Protein AF-A0A9P1DKJ6-F1 (afdb_monomer)

Structure (mmCIF, N/CA/C/O backbone):
data_AF-A0A9P1DKJ6-F1
#
_entry.id   AF-A0A9P1DKJ6-F1
#
loop_
_atom_site.group_PDB
_atom_site.id
_atom_site.type_symbol
_atom_site.label_atom_id
_atom_site.label_alt_id
_atom_site.label_comp_id
_atom_site.label_asym_id
_atom_site.label_entity_id
_atom_site.label_seq_id
_atom_site.pdbx_PDB_ins_code
_atom_site.Cartn_x
_atom_site.Cartn_y
_atom_site.Cartn_z
_atom_site.occupancy
_atom_site.B_iso_or_equiv
_atom_site.auth_seq_id
_atom_site.auth_comp_id
_atom_site.auth_asym_id
_atom_site.auth_atom_id
_atom_site.pdbx_PDB_model_num
ATOM 1 N N . MET A 1 1 ? -10.833 7.347 2.430 1.00 37.25 1 MET A N 1
ATOM 2 C CA . MET A 1 1 ? -10.787 7.162 3.895 1.00 37.25 1 MET A CA 1
ATOM 3 C C . MET A 1 1 ? -9.347 6.732 4.129 1.00 37.25 1 MET A C 1
ATOM 5 O O . MET A 1 1 ? -8.972 5.732 3.555 1.00 37.25 1 MET A O 1
ATOM 9 N N . HIS A 1 2 ? -8.428 7.520 4.670 1.00 43.38 2 HIS A N 1
ATOM 10 C CA . HIS A 1 2 ? -8.460 8.118 5.994 1.00 43.38 2 HIS A CA 1
ATOM 11 C C . HIS A 1 2 ? -7.251 9.055 6.137 1.00 43.38 2 HIS A C 1
ATOM 13 O O . HIS A 1 2 ? -6.123 8.623 5.934 1.00 43.38 2 HIS A O 1
ATOM 19 N N . ALA A 1 3 ? -7.479 10.294 6.564 1.00 41.72 3 ALA A N 1
ATOM 20 C CA . ALA A 1 3 ? -6.606 10.847 7.592 1.00 41.72 3 ALA A CA 1
ATOM 21 C C . ALA A 1 3 ? -7.082 10.251 8.934 1.00 41.72 3 ALA A C 1
ATOM 23 O O . ALA A 1 3 ? -8.275 9.926 9.038 1.00 41.72 3 ALA A O 1
ATOM 24 N N . PRO A 1 4 ? -6.211 10.067 9.942 1.00 49.38 4 PRO A N 1
ATOM 25 C CA . PRO A 1 4 ? -6.673 9.767 11.294 1.00 49.38 4 PRO A CA 1
ATOM 26 C C . PRO A 1 4 ? -7.761 10.769 11.702 1.00 49.38 4 PRO A C 1
ATOM 28 O O . PRO A 1 4 ? -7.753 11.929 11.286 1.00 49.38 4 PRO A O 1
ATOM 31 N N . TYR A 1 5 ? -8.747 10.314 12.475 1.00 55.06 5 TYR A N 1
ATOM 32 C CA . TYR A 1 5 ? -9.772 11.213 12.990 1.00 55.06 5 TYR A CA 1
ATOM 33 C C . TYR A 1 5 ? -9.118 12.199 13.968 1.00 55.06 5 TYR A C 1
ATOM 35 O O . TYR A 1 5 ? -8.930 11.890 15.141 1.00 55.06 5 TYR A O 1
ATOM 43 N N . ASP A 1 6 ? -8.799 13.403 13.495 1.00 58.75 6 ASP A N 1
ATOM 44 C CA . ASP A 1 6 ? -8.260 14.483 14.336 1.00 58.75 6 ASP A CA 1
ATOM 45 C C . ASP A 1 6 ? -9.332 15.115 15.238 1.00 58.75 6 ASP A C 1
ATOM 47 O O . ASP A 1 6 ? -9.050 16.002 16.047 1.00 58.75 6 ASP A O 1
ATOM 51 N N . ARG A 1 7 ? -10.596 14.717 15.055 1.00 68.38 7 ARG A N 1
ATOM 52 C CA . ARG A 1 7 ? -11.766 15.327 15.685 1.00 68.38 7 ARG A CA 1
ATOM 53 C C . ARG A 1 7 ? -12.793 14.272 16.050 1.00 68.38 7 ARG A C 1
ATOM 55 O O . ARG A 1 7 ? -12.939 13.259 15.367 1.00 68.38 7 ARG A O 1
ATOM 62 N N . PHE A 1 8 ? -13.550 14.546 17.103 1.00 74.19 8 PHE A N 1
ATOM 63 C CA . PHE A 1 8 ? -14.668 13.700 17.488 1.00 74.19 8 PHE A CA 1
ATOM 64 C C . PHE A 1 8 ? -15.810 13.843 16.486 1.00 74.19 8 PHE A C 1
ATOM 66 O O . PHE A 1 8 ? -16.164 14.953 16.091 1.00 74.19 8 PHE A O 1
ATOM 73 N N . THR A 1 9 ? -16.402 12.720 16.095 1.00 77.56 9 THR A N 1
ATOM 74 C CA . THR A 1 9 ? -17.593 12.685 15.245 1.00 77.56 9 THR A CA 1
ATOM 75 C C . THR A 1 9 ? -18.703 11.919 15.951 1.00 77.56 9 THR A C 1
ATOM 77 O O . THR A 1 9 ? -18.460 10.956 16.680 1.00 77.56 9 THR A O 1
ATOM 80 N N . GLY A 1 10 ? -19.935 12.390 15.791 1.00 75.50 10 GLY A N 1
ATOM 81 C CA . GLY A 1 10 ? -21.126 11.672 16.221 1.00 75.50 10 GLY A CA 1
ATOM 82 C C . GLY A 1 10 ? -21.557 10.728 15.112 1.00 75.50 10 GLY A C 1
ATOM 83 O O . GLY A 1 10 ? -21.312 11.012 13.948 1.00 75.50 10 GLY A O 1
ATOM 84 N N . VAL A 1 11 ? -22.219 9.625 15.447 1.00 79.19 11 VAL A N 1
ATOM 85 C CA . VAL A 1 11 ? -22.842 8.760 14.439 1.00 79.19 11 VAL A CA 1
ATOM 86 C C . VAL A 1 11 ? -24.329 9.071 14.403 1.00 79.19 11 VAL A C 1
ATOM 88 O O . VAL A 1 11 ? -25.023 8.914 15.408 1.00 79.19 11 VAL A O 1
ATOM 91 N N . GLN A 1 12 ? -24.819 9.516 13.251 1.00 81.88 12 GLN A N 1
ATOM 92 C CA . GLN A 1 12 ? -26.236 9.756 13.001 1.00 81.88 12 GLN A CA 1
ATOM 93 C C . GLN A 1 12 ? -26.694 8.938 11.797 1.00 81.88 12 GLN A C 1
ATOM 95 O O . GLN A 1 12 ? -25.896 8.590 10.930 1.00 81.88 12 GLN A O 1
ATOM 100 N N . VAL A 1 13 ? -27.982 8.599 11.759 1.00 84.38 13 VAL A N 1
ATOM 101 C CA . VAL A 1 13 ? -28.601 7.967 10.593 1.00 84.38 13 VAL A CA 1
ATOM 102 C C . VAL A 1 13 ? -29.595 8.958 10.009 1.00 84.38 13 VAL A C 1
ATOM 104 O O . VAL A 1 13 ? -30.619 9.236 10.629 1.00 84.38 13 VAL A O 1
ATOM 107 N N . GLU A 1 14 ? -29.291 9.477 8.825 1.00 87.38 14 GLU A N 1
ATOM 108 C CA . GLU A 1 14 ? -30.159 10.374 8.059 1.00 87.38 14 GLU A CA 1
ATOM 109 C C . GLU A 1 14 ? -30.523 9.681 6.746 1.00 87.38 14 GLU A C 1
ATOM 111 O O . GLU A 1 14 ? -29.643 9.216 6.029 1.00 87.38 14 GLU A O 1
ATOM 116 N N . ASP A 1 15 ? -31.816 9.551 6.440 1.00 83.56 15 ASP A N 1
ATOM 117 C CA . ASP A 1 15 ? -32.309 8.982 5.175 1.00 83.56 15 ASP A CA 1
ATOM 118 C C . ASP A 1 15 ? -31.665 7.640 4.759 1.00 83.56 15 ASP A C 1
ATOM 120 O O . ASP A 1 15 ? -31.413 7.378 3.586 1.00 83.56 15 ASP A O 1
ATOM 124 N N . SER A 1 16 ? -31.445 6.735 5.721 1.00 85.06 16 SER A N 1
ATOM 125 C CA . SER A 1 16 ? -30.764 5.431 5.535 1.00 85.06 16 SER A CA 1
ATOM 126 C C . SER A 1 16 ? -29.258 5.506 5.248 1.00 85.06 16 SER A C 1
ATOM 128 O O . SER A 1 16 ? -28.643 4.492 4.915 1.00 85.06 16 SER A O 1
ATOM 130 N N . HIS A 1 17 ? -28.648 6.672 5.425 1.00 69.00 17 HIS A N 1
ATOM 131 C CA . HIS A 1 17 ? -27.209 6.876 5.362 1.00 69.00 17 HIS A CA 1
ATOM 132 C C . HIS A 1 17 ? -26.643 7.132 6.755 1.00 69.00 17 HIS A C 1
ATOM 134 O O . HIS A 1 17 ? -27.255 7.806 7.581 1.00 69.00 17 HIS A O 1
ATOM 140 N N . ILE A 1 18 ? -25.455 6.588 7.015 1.00 81.69 18 ILE A N 1
ATOM 141 C CA . ILE A 1 18 ? -24.683 6.948 8.203 1.00 81.69 18 ILE A CA 1
ATOM 142 C C . ILE A 1 18 ? -23.992 8.278 7.910 1.00 81.69 18 ILE A C 1
ATOM 144 O O . ILE A 1 18 ? -23.223 8.382 6.955 1.00 81.69 18 ILE A O 1
ATOM 148 N N . VAL A 1 19 ? -24.264 9.276 8.741 1.00 83.56 19 VAL A N 1
ATOM 149 C CA . VAL A 1 19 ? -23.640 10.597 8.694 1.00 83.56 19 VAL A CA 1
ATOM 150 C C . VAL A 1 19 ? -22.764 10.754 9.929 1.00 83.56 19 VAL A C 1
ATOM 152 O O . VAL A 1 19 ? -23.142 10.337 11.027 1.00 83.56 19 VAL A O 1
ATOM 155 N N . LEU A 1 20 ? -21.579 11.335 9.738 1.00 82.12 20 LEU A N 1
ATOM 156 C CA . LEU A 1 20 ? -20.570 11.517 10.780 1.00 82.12 20 LEU A CA 1
ATOM 157 C C . LEU A 1 20 ? -20.317 13.012 11.050 1.00 82.12 20 LEU A C 1
ATOM 159 O O . LEU A 1 20 ? -19.262 13.523 10.667 1.00 82.12 20 LEU A O 1
ATOM 163 N N . PRO A 1 21 ? -21.275 13.759 11.635 1.00 82.94 21 PRO A N 1
ATOM 164 C CA . PRO A 1 21 ? -21.062 15.168 11.951 1.00 82.94 21 PRO A CA 1
ATOM 165 C C . PRO A 1 21 ? -19.955 15.354 12.994 1.00 82.94 21 PRO A C 1
ATOM 167 O O . PRO A 1 21 ? -19.850 14.590 13.954 1.00 82.94 21 PRO A O 1
ATOM 170 N N . GLU A 1 22 ? -19.157 16.409 12.832 1.00 83.12 22 GLU A N 1
ATOM 171 C CA . GLU A 1 22 ? -18.159 16.824 13.822 1.00 83.12 22 GLU A CA 1
ATOM 172 C C . GLU A 1 22 ? -18.839 17.246 15.135 1.00 83.12 22 GLU A C 1
ATOM 174 O O . GLU A 1 22 ? -19.793 18.028 15.143 1.00 83.12 22 GLU A O 1
ATOM 179 N N . LEU A 1 23 ? -18.330 16.741 16.259 1.00 76.50 23 LEU A N 1
ATOM 180 C CA . LEU A 1 23 ? -18.764 17.117 17.600 1.00 76.50 23 LEU A CA 1
ATOM 181 C C . LEU A 1 23 ? -17.861 18.226 18.135 1.00 76.50 23 LEU A C 1
ATOM 183 O O . LEU A 1 23 ? -16.684 18.012 18.415 1.00 76.50 23 LEU A O 1
ATOM 187 N N . THR A 1 24 ? -18.435 19.412 18.331 1.00 75.88 24 THR A N 1
ATOM 188 C CA . THR A 1 24 ? -17.745 20.549 18.963 1.00 75.88 24 THR A CA 1
ATOM 189 C C . THR A 1 24 ? -17.695 20.439 20.486 1.00 75.88 24 THR A C 1
ATOM 191 O O . THR A 1 24 ? -16.831 21.038 21.123 1.00 75.88 24 THR A O 1
ATOM 194 N N . VAL A 1 25 ? -18.611 19.666 21.075 1.00 72.12 25 VAL A N 1
ATOM 195 C CA . VAL A 1 25 ? -18.666 19.352 22.505 1.00 72.12 25 VAL A CA 1
ATOM 196 C C . VAL A 1 25 ? -18.954 17.864 22.644 1.00 72.12 25 VAL A C 1
ATOM 198 O O . VAL A 1 25 ? -19.865 17.346 21.996 1.00 72.12 25 VAL A O 1
ATOM 201 N N . MET A 1 26 ? -18.183 17.179 23.487 1.00 72.25 26 MET A N 1
ATOM 202 C CA . MET A 1 26 ? -18.429 15.770 23.781 1.00 72.25 26 MET A CA 1
ATOM 203 C C . MET A 1 26 ? -19.682 15.629 24.649 1.00 72.25 26 MET A C 1
ATOM 205 O O . MET A 1 26 ? -19.753 16.282 25.691 1.00 72.25 26 MET A O 1
ATOM 209 N N . PRO A 1 27 ? -20.660 14.796 24.254 1.00 74.25 27 PRO A N 1
ATOM 210 C CA . PRO A 1 27 ? -21.815 14.504 25.091 1.00 74.25 27 PRO A CA 1
ATOM 211 C C . PRO A 1 27 ? -21.384 13.871 26.416 1.00 74.25 27 PRO A C 1
ATOM 213 O O . PRO A 1 27 ? -20.503 13.009 26.445 1.00 74.25 27 PRO A O 1
ATOM 216 N N . ASP A 1 28 ? -22.033 14.264 27.509 1.00 73.19 28 ASP A N 1
ATOM 217 C CA . ASP A 1 28 ? -21.758 13.709 28.840 1.00 73.19 28 ASP A CA 1
ATOM 218 C C . ASP A 1 28 ? -22.327 12.283 29.024 1.00 73.19 28 ASP A C 1
ATOM 220 O O . ASP A 1 28 ? -21.991 11.595 29.991 1.00 73.19 28 ASP A O 1
ATOM 224 N N . ASP A 1 29 ? -23.186 11.823 28.108 1.00 79.94 29 ASP A N 1
ATOM 225 C CA . ASP A 1 29 ? -24.008 10.612 28.217 1.00 79.94 29 ASP A CA 1
ATOM 226 C C . ASP A 1 29 ? -23.743 9.562 27.120 1.00 79.94 29 ASP A C 1
ATOM 228 O O . ASP A 1 29 ? -24.623 8.771 26.770 1.00 79.94 29 ASP A O 1
ATOM 232 N N . LEU A 1 30 ? -22.514 9.489 26.596 1.00 84.31 30 LEU A N 1
ATOM 233 C CA . LEU A 1 30 ? -22.155 8.498 25.577 1.00 84.31 30 LEU A CA 1
ATOM 234 C C . LEU A 1 30 ? -22.371 7.056 26.073 1.00 84.31 30 LEU A C 1
ATOM 236 O O . LEU A 1 30 ? -21.769 6.596 27.047 1.00 84.31 30 LEU A O 1
ATOM 240 N N . VAL A 1 31 ? -23.199 6.294 25.355 1.00 89.38 31 VAL A N 1
ATOM 241 C CA . VAL A 1 31 ? -23.427 4.867 25.650 1.00 89.38 31 VAL A CA 1
ATOM 242 C C . VAL A 1 31 ? -22.247 4.007 25.186 1.00 89.38 31 VAL A C 1
ATOM 244 O O . VAL A 1 31 ? -21.859 3.068 25.881 1.00 89.38 31 VAL A O 1
ATOM 247 N N . LEU A 1 32 ? -21.657 4.328 24.033 1.00 88.62 32 LEU A N 1
ATOM 248 C CA . LEU A 1 32 ? -20.541 3.599 23.434 1.00 88.62 32 LEU A CA 1
ATOM 249 C C . LEU A 1 32 ? -19.571 4.580 22.768 1.00 88.62 32 LEU A C 1
ATOM 251 O O . LEU A 1 32 ? -19.994 5.421 21.981 1.00 88.62 32 LEU A O 1
ATOM 255 N N . ALA A 1 33 ? -18.279 4.421 23.043 1.00 87.81 33 ALA A N 1
ATOM 256 C CA . ALA A 1 33 ? -17.200 5.034 22.276 1.00 87.81 33 ALA A CA 1
ATOM 257 C C . ALA A 1 33 ? -16.419 3.953 21.515 1.00 87.81 33 ALA A C 1
ATOM 259 O O . ALA A 1 33 ? -16.026 2.943 22.106 1.00 87.81 33 ALA A O 1
ATOM 260 N N . VAL A 1 34 ? -16.192 4.167 20.219 1.00 89.44 34 VAL A N 1
ATOM 261 C CA . VAL A 1 34 ? -15.402 3.276 19.361 1.00 89.44 34 VAL A CA 1
ATOM 262 C C . VAL A 1 34 ? -14.115 3.996 18.970 1.00 89.44 34 VAL A C 1
ATOM 264 O O . VAL A 1 34 ? -14.163 5.099 18.436 1.00 89.44 34 VAL A O 1
ATOM 267 N N . PHE A 1 35 ? -12.977 3.376 19.263 1.00 87.62 35 PHE A N 1
ATOM 268 C CA . PHE A 1 35 ? -11.648 3.852 18.894 1.00 87.62 35 PHE A CA 1
ATOM 269 C C . PHE A 1 35 ? -11.173 3.022 17.705 1.00 87.62 35 PHE A C 1
ATOM 271 O O . PHE A 1 35 ? -10.743 1.883 17.891 1.00 87.62 35 PHE A O 1
ATOM 278 N N . ASP A 1 36 ? -11.322 3.573 16.506 1.00 87.12 36 ASP A N 1
ATOM 279 C CA . ASP A 1 36 ? -10.833 2.962 15.269 1.00 87.12 36 ASP A CA 1
ATOM 280 C C . ASP A 1 36 ? -9.333 3.233 15.077 1.00 87.12 36 ASP A C 1
ATOM 282 O O . ASP A 1 36 ? -8.816 4.203 15.627 1.00 87.12 36 ASP A O 1
ATOM 286 N N . GLU A 1 37 ? -8.625 2.376 14.342 1.00 85.94 37 GLU A N 1
ATOM 287 C CA . GLU A 1 37 ? -7.162 2.456 14.166 1.00 85.94 37 GLU A CA 1
ATOM 288 C C . GLU A 1 37 ? -6.392 2.606 15.496 1.00 85.94 37 GLU A C 1
ATOM 290 O O . GLU A 1 37 ? -5.443 3.385 15.647 1.00 85.94 37 GLU A O 1
ATOM 295 N N . GLY A 1 38 ? -6.807 1.841 16.511 1.00 86.31 38 GLY A N 1
ATOM 296 C CA . GLY A 1 38 ? -6.308 1.959 17.881 1.00 86.31 38 GLY A CA 1
ATOM 297 C C . GLY A 1 38 ? -4.788 1.804 18.020 1.00 86.31 38 GLY A C 1
ATOM 298 O O . GLY A 1 38 ? -4.201 2.311 18.972 1.00 86.31 38 GLY A O 1
ATOM 299 N N . HIS A 1 39 ? -4.109 1.140 17.088 1.00 83.38 39 HIS A N 1
ATOM 300 C CA . HIS A 1 39 ? -2.648 1.043 17.084 1.00 83.38 39 HIS A CA 1
ATOM 301 C C . HIS A 1 39 ? -1.947 2.378 16.812 1.00 83.38 39 HIS A C 1
ATOM 303 O O . HIS A 1 39 ? -0.852 2.577 17.336 1.00 83.38 39 HIS A O 1
ATOM 309 N N . GLU A 1 40 ? -2.566 3.305 16.078 1.00 80.50 40 GLU A N 1
ATOM 310 C CA . GLU A 1 40 ? -2.041 4.662 15.876 1.00 80.50 40 GLU A CA 1
ATOM 311 C C . GLU A 1 40 ? -2.455 5.603 17.017 1.00 80.50 40 GLU A C 1
ATOM 313 O O . GLU A 1 40 ? -1.633 6.365 17.540 1.00 80.50 40 GLU A O 1
ATOM 318 N N . ILE A 1 41 ? -3.708 5.504 17.480 1.00 80.44 41 ILE A N 1
ATOM 319 C CA . ILE A 1 41 ? -4.218 6.339 18.581 1.00 80.44 41 ILE A CA 1
ATOM 320 C C . ILE A 1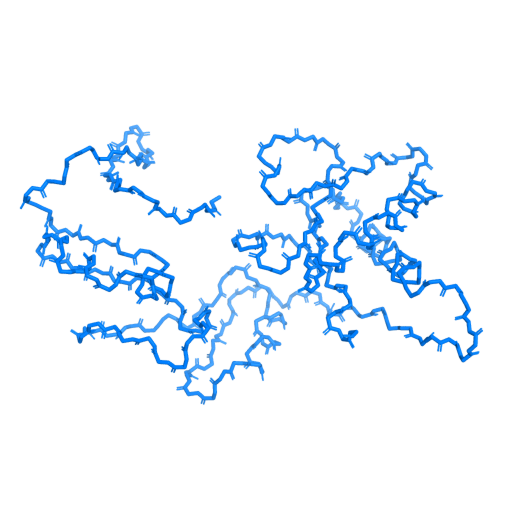 41 ? -3.411 6.095 19.859 1.00 80.44 41 ILE A C 1
ATOM 322 O O . ILE A 1 41 ? -2.870 7.027 20.449 1.00 80.44 41 ILE A O 1
ATOM 326 N N . PHE A 1 42 ? -3.278 4.840 20.290 1.00 80.12 42 PHE A N 1
ATOM 327 C CA . PHE A 1 42 ? -2.620 4.513 21.561 1.00 80.12 42 PHE A CA 1
ATOM 328 C C . PHE A 1 42 ? -1.089 4.581 21.489 1.00 80.12 42 PHE A C 1
ATOM 330 O O . PHE A 1 42 ? -0.420 4.560 22.526 1.00 80.12 42 PHE A O 1
ATOM 337 N N . ARG A 1 43 ? -0.528 4.715 20.282 1.00 77.19 43 ARG A N 1
ATOM 338 C CA . ARG A 1 43 ? 0.877 5.079 20.083 1.00 77.19 43 ARG A CA 1
ATOM 339 C C . ARG A 1 43 ? 1.130 6.546 20.431 1.00 77.19 43 ARG A C 1
ATOM 341 O O . ARG A 1 43 ? 2.174 6.859 20.996 1.00 77.19 43 ARG A O 1
ATOM 348 N N . THR A 1 44 ? 0.210 7.437 20.070 1.00 75.69 44 THR A N 1
ATOM 349 C CA . THR A 1 44 ? 0.414 8.895 20.129 1.00 75.69 44 THR A CA 1
ATOM 350 C C . THR A 1 44 ? -0.255 9.550 21.334 1.00 75.69 44 THR A C 1
ATOM 352 O O . THR A 1 44 ? 0.294 10.491 21.905 1.00 75.69 44 THR A O 1
ATOM 355 N N . ASN A 1 45 ? -1.413 9.044 21.754 1.00 75.88 45 ASN A N 1
ATOM 356 C CA . ASN A 1 45 ? -2.231 9.636 22.801 1.00 75.88 45 ASN A CA 1
ATOM 357 C C . ASN A 1 45 ? -2.943 8.554 23.629 1.00 75.88 45 ASN A C 1
ATOM 359 O O . ASN A 1 45 ? -4.086 8.188 23.372 1.00 75.88 45 ASN A O 1
ATOM 363 N N . GLN A 1 46 ? -2.275 8.052 24.669 1.00 75.69 46 GLN A N 1
ATOM 364 C CA . GLN A 1 46 ? -2.872 7.065 25.578 1.00 75.69 46 GLN A CA 1
ATOM 365 C C . GLN A 1 46 ? -3.916 7.670 26.533 1.00 75.69 46 GLN A C 1
ATOM 367 O O . GLN A 1 46 ? -4.773 6.939 27.038 1.00 75.69 46 GLN A O 1
ATOM 372 N N . SER A 1 47 ? -3.873 8.984 26.797 1.00 80.75 47 SER A N 1
ATOM 373 C CA . SER A 1 47 ? -4.792 9.632 27.747 1.00 80.75 47 SER A CA 1
ATOM 374 C C . SER A 1 47 ? -6.209 9.772 27.199 1.00 80.75 47 SER A C 1
ATOM 376 O O . SER A 1 47 ? -7.157 9.770 27.986 1.00 80.75 47 SER A O 1
ATOM 378 N N . ILE A 1 48 ? -6.380 9.768 25.871 1.00 82.44 48 ILE A N 1
ATOM 379 C CA . ILE A 1 48 ? -7.692 9.859 25.212 1.00 82.44 48 ILE A CA 1
ATOM 380 C C . ILE A 1 48 ? -8.677 8.794 25.706 1.00 82.44 48 ILE A C 1
ATOM 382 O O . ILE A 1 48 ? -9.872 9.055 25.859 1.00 82.44 48 ILE A O 1
ATOM 386 N N . PHE A 1 49 ? -8.179 7.599 26.042 1.00 83.38 49 PHE A N 1
ATOM 387 C CA . PHE A 1 49 ? -9.019 6.535 26.573 1.00 83.38 49 PHE A CA 1
ATOM 388 C C . PHE A 1 49 ? -9.625 6.900 27.929 1.00 83.38 49 PHE A C 1
ATOM 390 O O . PHE A 1 49 ? -10.723 6.448 28.236 1.00 83.38 49 PHE A O 1
ATOM 397 N N . GLN A 1 50 ? -8.949 7.705 28.750 1.00 83.12 50 GLN A N 1
ATOM 398 C CA . GLN A 1 50 ? -9.468 8.173 30.038 1.00 83.12 50 GLN A CA 1
ATOM 399 C C . GLN A 1 50 ? -10.347 9.422 29.887 1.00 83.12 50 GLN A C 1
ATOM 401 O O . GLN A 1 50 ? -11.332 9.560 30.611 1.00 83.12 50 GLN A O 1
ATOM 406 N N . GLU A 1 51 ? -10.014 10.301 28.941 1.00 84.62 51 GLU A N 1
ATOM 407 C CA . GLU A 1 51 ? -10.721 11.562 28.688 1.00 84.62 51 GLU A CA 1
ATOM 408 C C . GLU A 1 51 ? -12.134 11.343 28.138 1.00 84.62 51 GLU A C 1
ATOM 410 O O . GLU A 1 51 ? -13.083 11.994 28.581 1.00 84.62 51 GLU A O 1
ATOM 415 N N . VAL A 1 52 ? -12.302 10.386 27.220 1.00 84.56 52 VAL A N 1
ATOM 416 C CA . VAL A 1 52 ? -13.615 10.058 26.652 1.00 84.56 52 VAL A CA 1
ATOM 417 C C . VAL A 1 52 ? -14.454 9.316 27.693 1.00 84.56 52 VAL A C 1
ATOM 419 O O . VAL A 1 52 ? -14.181 8.161 28.037 1.00 84.56 52 VAL A O 1
ATOM 422 N N . ARG A 1 53 ? -15.505 9.963 28.204 1.00 86.25 53 ARG A N 1
ATOM 423 C CA . ARG A 1 53 ? -16.459 9.359 29.144 1.00 86.25 53 ARG A CA 1
ATOM 424 C C . ARG A 1 53 ? -17.586 8.678 28.376 1.00 86.25 53 ARG A C 1
ATOM 426 O O . ARG A 1 53 ? -18.383 9.348 27.740 1.00 86.25 53 ARG A O 1
ATOM 433 N N . ALA A 1 54 ? -17.641 7.351 28.448 1.00 89.56 54 ALA A N 1
ATOM 434 C CA . ALA A 1 54 ? -18.706 6.545 27.859 1.00 89.56 54 ALA A CA 1
ATOM 435 C C . ALA A 1 54 ? -19.000 5.319 28.734 1.00 89.56 54 ALA A C 1
ATOM 437 O O . ALA A 1 54 ? -18.099 4.834 29.424 1.00 89.56 54 ALA A O 1
ATOM 438 N N . GLN A 1 55 ? -20.235 4.806 28.694 1.00 90.19 55 GLN A N 1
ATOM 439 C CA . GLN A 1 55 ? -20.632 3.604 29.447 1.00 90.19 55 GLN A CA 1
ATOM 440 C C . GLN A 1 55 ? -19.875 2.358 28.964 1.00 90.19 55 GLN A C 1
ATOM 442 O O . GLN A 1 55 ? -19.447 1.539 29.774 1.00 90.19 55 GLN A O 1
ATOM 447 N N . HIS A 1 56 ? -19.673 2.243 27.649 1.00 90.81 56 HIS A N 1
ATOM 448 C CA . HIS A 1 56 ? -18.904 1.179 27.010 1.00 90.81 56 HIS A CA 1
ATOM 449 C C . HIS A 1 56 ? -17.835 1.764 26.088 1.00 90.81 56 HIS A C 1
ATOM 451 O O . HIS A 1 56 ? -18.009 2.834 25.503 1.00 90.81 56 HIS A O 1
ATOM 457 N N . LYS A 1 57 ? -16.725 1.039 25.934 1.00 90.81 57 LYS A N 1
ATOM 458 C CA . LYS A 1 57 ? -15.625 1.398 25.035 1.00 90.81 57 LYS A CA 1
ATOM 459 C C . LYS A 1 57 ? -15.227 0.180 24.215 1.00 90.81 57 LYS A C 1
ATOM 461 O O . LYS A 1 57 ? -15.109 -0.912 24.768 1.00 90.81 57 LYS A O 1
ATOM 466 N N . LEU A 1 58 ? -15.017 0.377 22.921 1.00 92.88 58 LEU A N 1
ATOM 467 C CA . LEU A 1 58 ? -14.545 -0.634 21.981 1.00 92.88 58 LEU A CA 1
ATOM 468 C C . LEU A 1 58 ? -13.302 -0.097 21.275 1.00 92.88 58 LEU A C 1
ATOM 470 O O . LEU A 1 58 ? -13.322 1.029 20.791 1.00 92.88 58 LEU A O 1
ATOM 474 N N . ILE A 1 59 ? -12.237 -0.891 21.218 1.00 91.00 59 ILE A N 1
ATOM 475 C CA . ILE A 1 59 ? -11.016 -0.552 20.482 1.00 91.00 59 ILE A CA 1
ATOM 476 C C . ILE A 1 59 ? -10.926 -1.509 19.297 1.00 91.00 59 ILE A C 1
ATOM 478 O O . ILE A 1 59 ? -10.930 -2.725 19.494 1.00 91.00 59 ILE A O 1
ATOM 482 N N . LEU A 1 60 ? -10.859 -0.958 18.088 1.00 91.56 60 LEU A N 1
ATOM 483 C CA . LEU A 1 60 ? -10.584 -1.689 16.857 1.00 91.56 60 LEU A CA 1
ATOM 484 C C . LEU A 1 60 ? -9.125 -1.432 16.495 1.00 91.56 60 LEU A C 1
ATOM 486 O O . LEU A 1 60 ? -8.680 -0.287 16.458 1.00 91.56 60 LEU A O 1
ATOM 490 N N . SER A 1 61 ? -8.343 -2.492 16.324 1.00 86.88 61 SER A N 1
ATOM 491 C CA . SER A 1 61 ? -6.913 -2.359 16.080 1.00 86.88 61 SER A CA 1
ATOM 492 C C . SER A 1 61 ? -6.346 -3.590 15.393 1.00 86.88 61 SER A C 1
ATOM 494 O O . SER A 1 61 ? -6.813 -4.702 15.630 1.00 86.88 61 SER A O 1
ATOM 496 N N . ASP A 1 62 ? -5.288 -3.382 14.619 1.00 81.75 62 ASP A N 1
ATOM 497 C CA . ASP A 1 62 ? -4.427 -4.419 14.076 1.00 81.75 62 ASP A CA 1
ATOM 498 C C . ASP A 1 62 ? -3.031 -4.267 14.695 1.00 81.75 62 ASP A C 1
ATOM 500 O O . ASP A 1 62 ? -2.314 -3.300 14.441 1.00 81.75 62 ASP A O 1
ATOM 504 N N . VAL A 1 63 ? -2.656 -5.206 15.566 1.00 73.19 63 VAL A N 1
ATOM 505 C CA . VAL A 1 63 ? -1.357 -5.176 16.258 1.00 73.19 63 VAL A CA 1
ATOM 506 C C . VAL A 1 63 ? -0.206 -5.395 15.276 1.00 73.19 63 VAL A C 1
ATOM 508 O O . VAL A 1 63 ? 0.872 -4.838 15.480 1.00 73.19 63 VAL A O 1
ATOM 511 N N . SER A 1 64 ? -0.430 -6.121 14.177 1.00 70.56 64 SER A N 1
ATOM 512 C CA . SER A 1 64 ? 0.606 -6.348 13.164 1.00 70.56 64 SER A CA 1
ATOM 513 C C . SER A 1 64 ? 0.988 -5.068 12.414 1.00 70.56 64 SER A C 1
ATOM 515 O O . SER A 1 64 ? 2.101 -4.962 11.907 1.00 70.56 64 SER A O 1
ATOM 517 N N . GLN A 1 65 ? 0.102 -4.068 12.410 1.00 70.12 65 GLN A N 1
ATOM 518 C CA . GLN A 1 65 ? 0.356 -2.736 11.856 1.00 70.12 65 GLN A CA 1
ATOM 519 C C . GLN A 1 65 ? 1.000 -1.778 12.872 1.00 70.12 65 GLN A C 1
ATOM 521 O O . GLN A 1 65 ? 1.321 -0.634 12.546 1.00 70.12 65 GLN A O 1
ATOM 526 N N . SER A 1 66 ? 1.228 -2.222 14.112 1.00 65.62 66 SER A N 1
ATOM 527 C CA . SER A 1 66 ? 1.916 -1.409 15.110 1.00 65.62 66 SER A CA 1
ATOM 528 C C . SER A 1 66 ? 3.437 -1.493 14.939 1.00 65.62 66 SER A C 1
ATOM 530 O O . SER A 1 66 ? 4.032 -2.564 14.924 1.00 65.62 66 SER A O 1
ATOM 532 N N . PHE A 1 67 ? 4.095 -0.334 14.852 1.00 58.22 67 PHE A N 1
ATOM 533 C CA . PHE A 1 67 ? 5.563 -0.247 14.824 1.00 58.22 67 PHE A CA 1
ATOM 534 C C . PHE A 1 67 ? 6.214 -0.573 16.182 1.00 58.22 67 PHE A C 1
ATOM 536 O O . PHE A 1 67 ? 7.430 -0.742 16.266 1.00 58.22 67 PHE A O 1
ATOM 543 N N . LEU A 1 68 ? 5.429 -0.601 17.263 1.00 55.00 68 LEU A N 1
ATOM 544 C CA . LEU A 1 68 ? 5.905 -0.860 18.616 1.00 55.00 68 LEU A CA 1
ATOM 545 C C . LEU A 1 68 ? 5.688 -2.332 18.965 1.00 55.00 68 LEU A C 1
ATOM 547 O O . LEU A 1 68 ? 4.570 -2.824 18.917 1.00 55.00 68 LEU A O 1
ATOM 551 N N . LEU A 1 69 ? 6.748 -2.999 19.428 1.00 51.94 69 LEU A N 1
ATOM 552 C CA . LEU A 1 69 ? 6.710 -4.387 19.912 1.00 51.94 69 LEU A CA 1
ATOM 553 C C . LEU A 1 69 ? 5.696 -4.617 21.052 1.00 51.94 69 LEU A C 1
ATOM 555 O O . LEU A 1 69 ? 5.328 -5.757 21.317 1.00 51.94 69 LEU A O 1
ATOM 559 N N . GLN A 1 70 ? 5.262 -3.557 21.746 1.00 57.00 70 GLN A N 1
ATOM 560 C CA . GLN A 1 70 ? 4.254 -3.617 22.806 1.00 57.00 70 GLN A CA 1
ATOM 561 C C . GLN A 1 70 ? 3.383 -2.355 22.798 1.00 57.00 70 GLN A C 1
ATOM 563 O O . GLN A 1 70 ? 3.766 -1.315 23.337 1.00 57.00 70 GLN A O 1
ATOM 568 N N . ASN A 1 71 ? 2.184 -2.450 22.222 1.00 62.12 71 ASN A N 1
ATOM 569 C CA . ASN A 1 71 ? 1.132 -1.471 22.475 1.00 62.12 71 ASN A CA 1
ATOM 570 C C . ASN A 1 71 ? 0.463 -1.776 23.824 1.00 62.12 71 ASN A C 1
ATOM 572 O O . ASN A 1 71 ? -0.127 -2.840 24.023 1.00 62.12 71 ASN A O 1
ATOM 576 N N . ASN A 1 72 ? 0.532 -0.822 24.754 1.00 72.06 72 ASN A N 1
ATOM 577 C CA . ASN A 1 72 ? -0.110 -0.924 26.064 1.00 72.06 72 ASN A CA 1
ATOM 578 C C . ASN A 1 72 ? -1.597 -0.568 25.954 1.00 72.06 72 ASN A C 1
ATOM 580 O O . ASN A 1 72 ? -2.015 0.540 26.292 1.00 72.06 72 ASN A O 1
ATOM 584 N N . TYR A 1 73 ? -2.404 -1.508 25.466 1.00 81.88 73 TYR A N 1
ATOM 585 C CA . TYR A 1 73 ? -3.857 -1.377 25.544 1.00 81.88 73 TYR A CA 1
ATOM 586 C C . TYR A 1 73 ? -4.345 -1.562 26.990 1.00 81.88 73 TYR A C 1
ATOM 588 O O . TYR A 1 73 ? -3.770 -2.369 27.727 1.00 81.88 73 TYR A O 1
ATOM 596 N N . PRO A 1 74 ? -5.428 -0.874 27.397 1.00 83.06 74 PRO A N 1
ATOM 597 C CA . PRO A 1 74 ? -6.095 -1.136 28.669 1.00 83.06 74 PRO A CA 1
ATOM 598 C C . PRO A 1 74 ? -6.508 -2.610 28.805 1.00 83.06 74 PRO A C 1
ATOM 600 O O . PRO A 1 74 ? -6.769 -3.288 27.807 1.00 83.06 74 PRO A O 1
ATOM 603 N N . GLU A 1 75 ? -6.620 -3.109 30.039 1.00 86.50 75 GLU A N 1
ATOM 604 C CA . GLU A 1 75 ? -7.155 -4.454 30.268 1.00 86.50 75 GLU A CA 1
ATOM 605 C C . GLU A 1 75 ? -8.626 -4.524 29.843 1.00 86.50 75 GLU A C 1
ATOM 607 O O . GLU A 1 75 ? -9.514 -3.935 30.460 1.00 86.50 75 GLU A O 1
ATOM 612 N N . MET A 1 76 ? -8.878 -5.240 28.749 1.00 87.94 76 MET A N 1
ATOM 613 C CA . MET A 1 76 ? -10.186 -5.387 28.118 1.00 87.94 76 MET A CA 1
ATOM 614 C C . MET A 1 76 ? -10.335 -6.807 27.576 1.00 87.94 76 MET A C 1
ATOM 616 O O . MET A 1 76 ? -9.346 -7.482 27.279 1.00 87.94 76 MET A O 1
ATOM 620 N N . ARG A 1 77 ? -11.580 -7.265 27.400 1.00 90.69 77 ARG A N 1
ATOM 621 C CA . ARG A 1 77 ? -11.843 -8.517 26.681 1.00 90.69 77 ARG A CA 1
ATOM 622 C C . ARG A 1 77 ? -11.349 -8.373 25.241 1.00 90.69 77 ARG A C 1
ATOM 624 O O . ARG A 1 77 ? -11.863 -7.538 24.503 1.00 90.69 77 ARG A O 1
ATOM 631 N N . ARG A 1 78 ? -10.396 -9.217 24.849 1.00 87.69 78 ARG A N 1
ATOM 632 C CA . ARG A 1 78 ? -9.858 -9.264 23.486 1.00 87.69 78 ARG A CA 1
ATOM 633 C C . ARG A 1 78 ? -10.645 -10.258 22.641 1.00 87.69 78 ARG A C 1
ATOM 635 O O . ARG A 1 78 ? -11.016 -11.329 23.122 1.00 87.69 78 ARG A O 1
ATOM 642 N N . VAL A 1 79 ? -10.919 -9.873 21.401 1.00 89.69 79 VAL A N 1
ATOM 643 C CA . VAL A 1 79 ? -11.537 -10.719 20.379 1.00 89.69 79 VAL A CA 1
ATOM 644 C C . VAL A 1 79 ? -10.718 -10.530 19.113 1.00 89.69 79 VAL A C 1
ATOM 646 O O . VAL A 1 79 ? -10.618 -9.409 18.625 1.00 89.69 79 VAL A O 1
ATOM 649 N N . ASN A 1 80 ? -10.142 -11.615 18.603 1.00 87.06 80 ASN A N 1
ATOM 650 C CA . ASN A 1 80 ? -9.344 -11.593 17.383 1.00 87.06 80 ASN A CA 1
ATOM 651 C C . ASN A 1 80 ? -10.231 -11.996 16.203 1.00 87.06 80 ASN A C 1
ATOM 653 O O . ASN A 1 80 ? -10.885 -13.039 16.246 1.00 87.06 80 ASN A O 1
ATOM 657 N N . LEU A 1 81 ? -10.265 -11.164 15.162 1.00 88.94 81 LEU A N 1
ATOM 658 C CA . LEU A 1 81 ? -10.881 -11.514 13.885 1.00 88.94 81 LEU A CA 1
ATOM 659 C C . LEU A 1 81 ? -9.807 -12.140 12.998 1.00 88.94 81 LEU A C 1
ATOM 661 O O . LEU A 1 81 ? -8.783 -11.515 12.740 1.00 88.94 81 LEU A O 1
ATOM 665 N N . THR A 1 82 ? -10.031 -13.372 12.550 1.00 87.06 82 THR A N 1
ATOM 666 C CA . THR A 1 82 ? -9.007 -14.176 11.865 1.00 87.06 82 THR A CA 1
ATOM 667 C C . THR A 1 82 ? -9.262 -14.343 10.370 1.00 87.06 82 THR A C 1
ATOM 669 O O . THR A 1 82 ? -8.469 -14.987 9.692 1.00 87.06 82 THR A O 1
ATOM 672 N N . GLU A 1 83 ? -10.342 -13.783 9.824 1.00 89.19 83 GLU A N 1
ATOM 673 C CA . GLU A 1 83 ? -10.741 -13.965 8.424 1.00 89.19 83 GLU A CA 1
ATOM 674 C C . GLU A 1 83 ? -10.591 -12.665 7.622 1.00 89.19 83 GLU A C 1
ATOM 676 O O . GLU A 1 83 ? -11.283 -11.675 7.863 1.00 89.19 83 GLU A O 1
ATOM 681 N N . VAL A 1 84 ? -9.711 -12.675 6.617 1.00 89.44 84 VAL A N 1
ATOM 682 C CA . VAL A 1 84 ? -9.499 -11.551 5.696 1.00 89.44 84 VAL A CA 1
ATOM 683 C C . VAL A 1 84 ? -10.393 -11.698 4.463 1.00 89.44 84 VAL A C 1
ATOM 685 O O . VAL A 1 84 ? -10.316 -12.689 3.731 1.00 89.44 84 VAL A O 1
ATOM 688 N N . VAL A 1 85 ? -11.196 -10.668 4.185 1.00 89.94 85 VAL A N 1
ATOM 689 C CA . VAL A 1 85 ? -12.139 -10.631 3.045 1.00 89.94 85 VAL A CA 1
ATOM 690 C C . VAL A 1 85 ? -11.778 -9.606 1.963 1.00 89.94 85 VAL A C 1
ATOM 692 O O . VAL A 1 85 ? -12.447 -9.534 0.938 1.00 89.94 85 VAL A O 1
ATOM 695 N N . ARG A 1 86 ? -10.720 -8.813 2.176 1.00 87.75 86 ARG A N 1
ATOM 696 C CA . ARG A 1 86 ? -10.364 -7.664 1.320 1.00 87.75 86 ARG A CA 1
ATOM 697 C C . ARG A 1 86 ? -9.301 -7.940 0.255 1.00 87.75 86 ARG A C 1
ATOM 699 O O . ARG A 1 86 ? -9.039 -7.089 -0.584 1.00 87.75 86 ARG A O 1
ATOM 706 N N . SER A 1 87 ? -8.654 -9.104 0.298 1.00 90.06 87 SER A N 1
ATOM 707 C CA . SER A 1 87 ? -7.552 -9.449 -0.606 1.00 90.06 87 SER A CA 1
ATOM 708 C C . SER A 1 87 ? -7.650 -10.896 -1.084 1.00 90.06 87 SER A C 1
ATOM 710 O O . SER A 1 87 ? -8.563 -11.633 -0.714 1.00 90.06 87 SER A O 1
ATOM 712 N N . THR A 1 88 ? -6.720 -11.300 -1.944 1.00 93.25 88 THR A N 1
ATOM 713 C CA . THR A 1 88 ? -6.645 -12.670 -2.458 1.00 93.25 88 THR A CA 1
ATOM 714 C C . THR A 1 88 ? -5.870 -13.573 -1.506 1.00 93.25 88 THR A C 1
ATOM 716 O O . THR A 1 88 ? -4.965 -13.123 -0.800 1.00 93.25 88 THR A O 1
ATOM 719 N N . GLN A 1 89 ? -6.175 -14.870 -1.526 1.00 92.62 89 GLN A N 1
ATOM 720 C CA . GLN A 1 89 ? -5.547 -15.850 -0.636 1.00 92.62 89 GLN A CA 1
ATOM 721 C C . GLN A 1 89 ? -4.023 -15.853 -0.775 1.00 92.62 89 GLN A C 1
ATOM 723 O O . GLN A 1 89 ? -3.322 -15.929 0.227 1.00 92.62 89 GLN A O 1
ATOM 728 N N . ARG A 1 90 ? -3.491 -15.724 -1.999 1.00 92.62 90 ARG A N 1
ATOM 729 C CA . ARG A 1 90 ? -2.038 -15.677 -2.233 1.00 92.62 90 ARG A CA 1
ATOM 730 C C . ARG A 1 90 ? -1.365 -14.487 -1.555 1.00 92.62 90 ARG A C 1
ATOM 732 O O . ARG A 1 90 ? -0.280 -14.659 -1.009 1.00 92.62 90 ARG A O 1
ATOM 739 N N . ILE A 1 91 ? -2.002 -13.316 -1.573 1.00 91.44 91 ILE A N 1
ATOM 740 C CA . ILE A 1 91 ? -1.480 -12.121 -0.901 1.00 91.44 91 ILE A CA 1
ATOM 741 C C . ILE A 1 91 ? -1.526 -12.304 0.613 1.00 91.44 91 ILE A C 1
ATOM 743 O O . ILE A 1 91 ? -0.512 -12.100 1.271 1.00 91.44 91 ILE A O 1
ATOM 747 N N . VAL A 1 92 ? -2.662 -12.752 1.157 1.00 89.44 92 VAL A N 1
ATOM 748 C CA . VAL A 1 92 ? -2.817 -12.957 2.608 1.00 89.44 92 VAL A CA 1
ATOM 749 C C . VAL A 1 92 ? -1.829 -14.002 3.124 1.00 89.44 92 VAL A C 1
ATOM 751 O O . VAL A 1 92 ? -1.108 -13.750 4.081 1.00 89.44 92 VAL A O 1
ATOM 754 N N . PHE A 1 93 ? -1.717 -15.150 2.455 1.00 88.00 93 PHE A N 1
ATOM 755 C CA . PHE A 1 93 ? -0.789 -16.201 2.875 1.00 88.00 93 PHE A CA 1
ATOM 756 C C . PHE A 1 93 ? 0.679 -15.796 2.718 1.00 88.00 93 PHE A C 1
ATOM 758 O O . PHE A 1 93 ? 1.492 -16.168 3.559 1.00 88.00 93 PHE A O 1
ATOM 765 N N . GLY A 1 94 ? 1.020 -15.017 1.686 1.00 86.94 94 GLY A N 1
ATOM 766 C CA . GLY A 1 94 ? 2.352 -14.427 1.556 1.00 86.94 94 GLY A CA 1
ATOM 767 C C . GLY A 1 94 ? 2.654 -13.425 2.673 1.00 86.94 94 GLY A C 1
ATOM 768 O O . GLY A 1 94 ? 3.733 -13.464 3.253 1.00 86.94 94 GLY A O 1
ATOM 769 N N . ALA A 1 95 ? 1.694 -12.574 3.042 1.00 85.31 95 ALA A N 1
ATOM 770 C CA . ALA A 1 95 ? 1.854 -11.626 4.143 1.00 85.31 95 ALA A CA 1
ATOM 771 C C . ALA A 1 95 ? 2.019 -12.338 5.497 1.00 85.31 95 ALA A C 1
ATOM 773 O O . ALA A 1 95 ? 2.898 -11.974 6.276 1.00 85.31 95 ALA A O 1
ATOM 774 N N . ASN A 1 96 ? 1.255 -13.410 5.740 1.00 82.38 96 ASN A N 1
ATOM 775 C CA . ASN A 1 96 ? 1.348 -14.204 6.967 1.00 82.38 96 ASN A CA 1
ATOM 776 C C . ASN A 1 96 ? 2.756 -14.770 7.213 1.00 82.38 96 ASN A C 1
ATOM 778 O O . ASN A 1 96 ? 3.149 -14.916 8.365 1.00 82.38 96 ASN A O 1
ATOM 782 N N . THR A 1 97 ? 3.549 -15.065 6.170 1.00 80.69 97 THR A N 1
ATOM 783 C CA . THR A 1 97 ? 4.930 -15.552 6.372 1.00 80.69 97 THR A CA 1
ATOM 784 C C . THR A 1 97 ? 5.876 -14.511 6.974 1.00 80.69 97 THR A C 1
ATOM 786 O O . THR A 1 97 ? 6.934 -14.883 7.474 1.00 80.69 97 THR A O 1
ATOM 789 N N . PHE A 1 98 ? 5.495 -13.232 6.949 1.00 75.50 98 PHE A N 1
ATOM 790 C CA . PHE A 1 98 ? 6.259 -12.120 7.516 1.00 75.50 98 PHE A CA 1
ATOM 791 C C . PHE A 1 98 ? 5.654 -11.576 8.820 1.00 75.50 98 PHE A C 1
ATOM 793 O O . PHE A 1 98 ? 6.211 -10.644 9.398 1.00 75.50 98 PHE A O 1
ATOM 800 N N . GLN A 1 99 ? 4.537 -12.136 9.301 1.00 69.00 99 GLN A N 1
ATOM 801 C CA . GLN A 1 99 ? 3.955 -11.745 10.586 1.00 69.00 99 GLN A CA 1
ATOM 802 C C . GLN A 1 99 ? 4.829 -12.228 11.756 1.00 69.00 99 GLN A C 1
ATOM 804 O O . GLN A 1 99 ? 5.421 -13.310 11.717 1.00 69.00 99 GLN A O 1
ATOM 809 N N . LEU A 1 100 ? 4.923 -11.402 12.802 1.00 60.31 100 LEU A N 1
ATOM 810 C CA . LEU A 1 100 ? 5.63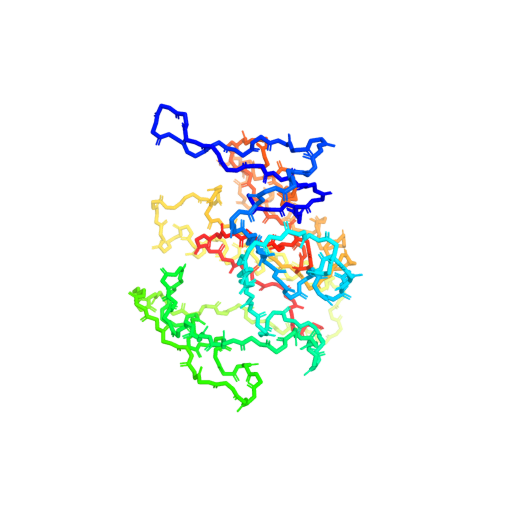7 -11.734 14.036 1.00 60.31 100 LEU A CA 1
ATOM 811 C C . LEU A 1 100 ? 4.949 -12.927 14.730 1.00 60.31 100 LEU A C 1
ATOM 813 O O . LEU A 1 100 ? 3.727 -13.017 14.758 1.00 60.31 100 LEU A O 1
ATOM 817 N N . GLN A 1 101 ? 5.754 -13.856 15.253 1.00 53.47 101 GLN A N 1
ATOM 818 C CA . GLN A 1 101 ? 5.426 -15.273 15.504 1.00 53.47 101 GLN A CA 1
ATOM 819 C C . GLN A 1 101 ? 4.367 -15.594 16.584 1.00 53.47 101 GLN A C 1
ATOM 821 O O . GLN A 1 101 ? 4.176 -16.773 16.880 1.00 53.47 101 GLN A O 1
ATOM 826 N N . ASP A 1 102 ? 3.673 -14.612 17.159 1.00 57.50 102 ASP A N 1
ATOM 827 C CA . ASP A 1 102 ? 2.893 -14.813 18.391 1.00 57.50 102 ASP A CA 1
ATOM 828 C C . ASP A 1 102 ? 1.358 -14.800 18.220 1.00 57.50 102 ASP A C 1
ATOM 830 O O . ASP A 1 102 ? 0.650 -15.074 19.189 1.00 57.50 102 ASP A O 1
ATOM 834 N N . ASP A 1 103 ? 0.830 -14.560 17.013 1.00 62.78 103 ASP A N 1
ATOM 835 C CA . ASP A 1 103 ? -0.620 -14.536 16.748 1.00 62.78 103 ASP A CA 1
ATOM 836 C C . ASP A 1 103 ? -1.112 -15.720 15.894 1.00 62.78 103 ASP A C 1
ATOM 838 O O . ASP A 1 103 ? -0.374 -16.323 15.110 1.00 62.78 103 ASP A O 1
ATOM 842 N N . GLU A 1 104 ? -2.399 -16.066 16.045 1.00 68.31 104 GLU A N 1
ATOM 843 C CA . GLU A 1 104 ? -3.056 -17.057 15.186 1.00 68.31 104 GLU A CA 1
ATOM 844 C C . GLU A 1 104 ? -3.005 -16.597 13.718 1.00 68.31 104 GLU A C 1
ATOM 846 O O . GLU A 1 104 ? -3.405 -15.469 13.414 1.00 68.31 104 GLU A O 1
ATOM 851 N N . PRO A 1 105 ? -2.553 -17.453 12.782 1.00 71.06 105 PRO A N 1
ATOM 852 C CA . PRO A 1 105 ? -2.433 -17.066 11.38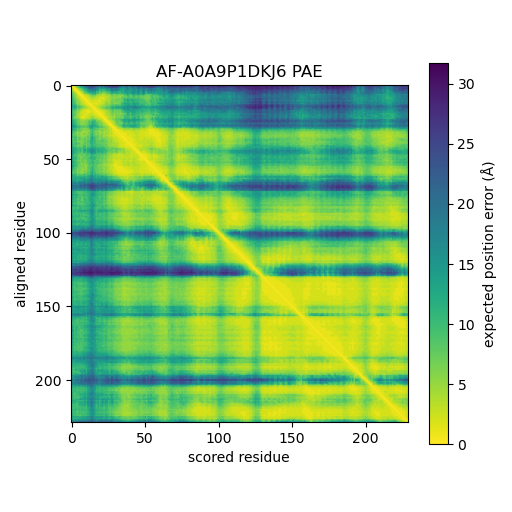6 1.00 71.06 105 PRO A CA 1
ATOM 853 C C . PRO A 1 105 ? -3.805 -16.731 10.804 1.00 71.06 105 PRO A C 1
ATOM 855 O O . PRO A 1 105 ? -4.761 -17.502 10.929 1.00 71.06 105 PRO A O 1
ATOM 858 N N . THR A 1 106 ? -3.890 -15.596 10.113 1.00 80.06 106 THR A N 1
ATOM 859 C CA . THR A 1 106 ? -5.137 -15.191 9.461 1.00 80.06 106 THR A CA 1
ATOM 860 C C . THR A 1 106 ? -5.469 -16.107 8.278 1.00 80.06 106 THR A C 1
ATOM 862 O O . THR A 1 106 ? -4.597 -16.563 7.534 1.00 80.06 106 THR A O 1
ATOM 865 N N . THR A 1 107 ? -6.749 -16.394 8.080 1.00 87.38 107 THR A N 1
ATOM 866 C CA . THR A 1 107 ? -7.276 -17.087 6.902 1.00 87.38 107 THR A CA 1
ATOM 867 C C . THR A 1 107 ? -7.848 -16.076 5.907 1.00 87.38 107 THR A C 1
ATOM 869 O O . THR A 1 107 ? -8.008 -14.897 6.218 1.00 87.38 107 THR A O 1
ATOM 872 N N . CYS A 1 108 ? -8.147 -16.512 4.682 1.00 89.19 108 CYS A N 1
ATOM 873 C CA . CYS A 1 108 ? -8.691 -15.638 3.648 1.00 89.19 108 CYS A CA 1
ATOM 874 C C . CYS A 1 108 ? -9.902 -16.271 2.960 1.00 89.19 108 CYS A C 1
ATOM 876 O O . CYS A 1 108 ? -9.805 -17.364 2.396 1.00 89.19 108 CYS A O 1
ATOM 878 N N . LEU A 1 109 ? -11.023 -15.545 2.965 1.00 91.31 109 LEU A N 1
ATOM 879 C CA . LEU A 1 109 ? -12.257 -15.920 2.262 1.00 91.31 109 LEU A CA 1
ATOM 880 C C . LEU A 1 109 ? -12.331 -15.337 0.841 1.00 91.31 109 LEU A C 1
ATOM 882 O O . LEU A 1 109 ? -13.303 -15.565 0.122 1.00 91.31 109 LEU A O 1
ATOM 886 N N . GLY A 1 110 ? -11.313 -14.578 0.429 1.00 88.88 110 GLY A N 1
ATOM 887 C CA . GLY A 1 110 ? -11.177 -14.079 -0.932 1.00 88.88 110 GLY A CA 1
ATOM 888 C C . GLY A 1 110 ? -10.885 -15.187 -1.946 1.00 88.88 110 GLY A C 1
ATOM 889 O O . GLY A 1 110 ? -10.671 -16.354 -1.614 1.00 88.88 110 GLY A O 1
ATOM 890 N N . THR A 1 111 ? -10.843 -14.814 -3.224 1.00 91.12 111 THR A N 1
ATOM 891 C CA . THR A 1 111 ? -10.417 -15.742 -4.283 1.00 91.12 111 THR A CA 1
ATOM 892 C C . THR A 1 111 ? -8.929 -16.071 -4.152 1.00 91.12 111 THR A C 1
ATOM 894 O O . THR A 1 111 ? -8.170 -15.337 -3.517 1.00 91.12 111 THR A O 1
ATOM 897 N N . THR A 1 112 ? -8.465 -17.146 -4.794 1.00 92.81 112 THR A N 1
ATOM 898 C CA . THR A 1 112 ? -7.035 -17.500 -4.781 1.00 92.81 112 THR A CA 1
ATOM 899 C C . THR A 1 112 ? -6.137 -16.380 -5.317 1.00 92.81 112 THR A C 1
ATOM 901 O O . THR A 1 112 ? -5.015 -16.216 -4.841 1.00 92.81 112 THR A O 1
ATOM 904 N N . GLY A 1 113 ? -6.639 -15.581 -6.263 1.00 90.00 113 GLY A N 1
ATOM 905 C CA . GLY A 1 113 ? -5.888 -14.515 -6.923 1.00 90.00 113 GLY A CA 1
ATOM 906 C C . GLY A 1 113 ? -4.874 -15.021 -7.952 1.00 90.00 113 GLY A C 1
ATOM 907 O O . GLY A 1 113 ? -4.546 -16.214 -7.981 1.00 90.00 113 GLY A O 1
ATOM 908 N N . PRO A 1 114 ? -4.359 -14.140 -8.824 1.00 90.38 114 PRO A N 1
ATOM 909 C CA . PRO A 1 114 ? -3.307 -14.491 -9.773 1.00 90.38 114 PRO A CA 1
ATOM 910 C C . PRO A 1 114 ? -1.969 -14.771 -9.063 1.00 90.38 114 PRO A C 1
ATOM 912 O O . PRO A 1 114 ? -1.801 -14.423 -7.893 1.00 90.38 114 PRO A O 1
ATOM 915 N N . PRO A 1 115 ? -1.013 -15.453 -9.720 1.00 89.44 115 PRO A N 1
ATOM 916 C CA . PRO A 1 115 ? 0.327 -15.615 -9.169 1.00 89.44 115 PRO A CA 1
ATOM 917 C C . PRO A 1 115 ? 1.015 -14.256 -9.008 1.00 89.44 115 PRO A C 1
ATOM 919 O O . PRO A 1 115 ? 0.836 -13.371 -9.845 1.00 89.44 115 PRO A O 1
ATOM 922 N N . LEU A 1 116 ? 1.845 -14.116 -7.972 1.00 89.06 116 LEU A N 1
ATOM 923 C CA . LEU A 1 116 ? 2.722 -12.957 -7.828 1.00 89.06 116 LEU A CA 1
ATOM 924 C C . LEU A 1 116 ? 3.748 -12.942 -8.966 1.00 89.06 116 LEU A C 1
ATOM 926 O O . LEU A 1 116 ? 4.442 -13.934 -9.200 1.00 89.06 116 LEU A O 1
ATOM 930 N N . LYS A 1 117 ? 3.833 -11.818 -9.680 1.00 93.50 117 LYS A N 1
ATOM 931 C CA . LYS A 1 117 ? 4.770 -11.619 -10.786 1.00 93.50 117 LYS A CA 1
ATOM 932 C C . LYS A 1 117 ? 5.908 -10.713 -10.329 1.00 93.50 117 LYS A C 1
ATOM 934 O O . LYS A 1 117 ? 5.663 -9.582 -9.927 1.00 93.50 117 LYS A O 1
ATOM 939 N N . SER A 1 118 ? 7.140 -11.199 -10.442 1.00 92.44 118 SER A N 1
ATOM 940 C CA . SER A 1 118 ? 8.350 -10.409 -10.217 1.00 92.44 118 SER A CA 1
ATOM 941 C C . SER A 1 118 ? 9.025 -10.039 -11.541 1.00 92.44 118 SER A C 1
ATOM 943 O O . SER A 1 118 ? 8.986 -10.794 -12.519 1.00 92.44 118 SER A O 1
ATOM 945 N N . PHE A 1 119 ? 9.647 -8.860 -11.557 1.00 93.50 119 PHE A N 1
ATOM 946 C CA . PHE A 1 119 ? 10.461 -8.341 -12.657 1.00 93.50 119 PHE A CA 1
ATOM 947 C C . PHE A 1 119 ? 11.863 -8.051 -12.114 1.00 93.50 119 PHE A C 1
ATOM 949 O O . PHE A 1 119 ? 12.185 -6.919 -11.772 1.00 93.50 119 PHE A O 1
ATOM 956 N N . ILE A 1 120 ? 12.664 -9.109 -11.975 1.00 90.56 120 ILE A N 1
ATOM 957 C CA . ILE A 1 120 ? 14.022 -9.046 -11.420 1.00 90.56 120 ILE A CA 1
ATOM 958 C C . ILE A 1 120 ? 15.003 -8.727 -12.549 1.00 90.56 120 ILE A C 1
ATOM 960 O O . ILE A 1 120 ? 14.888 -9.276 -13.648 1.00 90.56 120 ILE A O 1
ATOM 964 N N . PHE A 1 121 ? 15.971 -7.857 -12.279 1.00 89.19 121 PHE A N 1
ATOM 965 C CA . PHE A 1 121 ? 17.045 -7.521 -13.204 1.00 89.19 121 PHE A CA 1
ATOM 966 C C . PHE A 1 121 ? 18.368 -7.372 -12.454 1.00 89.19 121 PHE A C 1
ATOM 968 O O . PHE A 1 121 ? 18.389 -7.028 -11.277 1.00 89.19 121 PHE A O 1
ATOM 975 N N . GLU A 1 122 ? 19.472 -7.612 -13.153 1.00 83.19 122 GLU A N 1
ATOM 976 C CA . GLU A 1 122 ? 20.822 -7.406 -12.631 1.00 83.19 122 GLU A CA 1
ATOM 977 C C . GLU A 1 122 ? 21.403 -6.112 -13.204 1.00 83.19 122 GLU A C 1
ATOM 979 O O . GLU A 1 122 ? 21.171 -5.781 -14.371 1.00 83.19 122 GLU A O 1
ATOM 984 N N . MET A 1 123 ? 22.161 -5.379 -12.387 1.00 75.00 123 MET A N 1
ATOM 985 C CA . MET A 1 123 ? 22.904 -4.202 -12.836 1.00 75.00 123 MET A CA 1
ATOM 986 C C . MET A 1 123 ? 24.274 -4.649 -13.361 1.00 75.00 123 MET A C 1
ATOM 988 O O . MET A 1 123 ? 25.047 -5.219 -12.589 1.00 75.00 123 MET A O 1
ATOM 992 N N . PRO A 1 124 ? 24.604 -4.414 -14.645 1.00 69.56 124 PRO A N 1
ATOM 993 C CA . PRO A 1 124 ? 25.904 -4.804 -15.179 1.00 69.56 124 PRO A CA 1
ATOM 994 C C . PRO A 1 124 ? 27.042 -4.053 -14.477 1.00 69.56 124 PRO A C 1
ATOM 996 O O . PRO A 1 124 ? 26.949 -2.843 -14.252 1.00 69.56 124 PRO A O 1
ATOM 999 N N . GLU A 1 125 ? 28.142 -4.748 -14.171 1.00 64.56 125 GLU A N 1
ATOM 1000 C CA . GLU A 1 125 ? 29.345 -4.114 -13.620 1.00 64.56 125 GLU A CA 1
ATOM 1001 C C . GLU A 1 125 ? 29.854 -3.008 -14.557 1.00 64.56 125 GLU A C 1
ATOM 1003 O O . GLU A 1 125 ? 30.066 -3.226 -15.751 1.00 64.56 125 GLU A O 1
ATOM 1008 N N . GLY A 1 126 ? 30.055 -1.805 -14.013 1.00 62.47 126 GLY A N 1
ATOM 1009 C CA . GLY A 1 126 ? 30.548 -0.653 -14.773 1.00 62.47 126 GLY A CA 1
ATOM 1010 C C . GLY A 1 126 ? 29.501 0.057 -15.638 1.00 62.47 126 GLY A C 1
ATOM 1011 O O . GLY A 1 126 ? 29.873 0.961 -16.383 1.00 62.47 126 GLY A O 1
ATOM 1012 N N . TYR A 1 127 ? 28.218 -0.311 -15.542 1.00 56.41 127 TYR A N 1
ATOM 1013 C CA . TYR A 1 127 ? 27.137 0.458 -16.155 1.00 56.41 127 TYR A CA 1
ATOM 1014 C C . TYR A 1 127 ? 26.947 1.787 -15.408 1.00 56.41 127 TYR A C 1
ATOM 1016 O O . TYR A 1 127 ? 26.629 1.821 -14.222 1.00 56.41 127 TYR A O 1
ATOM 1024 N N . ASP A 1 128 ? 27.162 2.883 -16.125 1.00 56.50 128 ASP A N 1
ATOM 1025 C CA . ASP A 1 128 ? 26.973 4.270 -15.697 1.00 56.50 128 ASP A CA 1
ATOM 1026 C C . ASP A 1 128 ? 25.532 4.764 -15.904 1.00 56.50 128 ASP A C 1
ATOM 1028 O O . ASP A 1 128 ? 25.153 5.828 -15.406 1.00 56.50 128 ASP A O 1
ATOM 1032 N N . GLY A 1 129 ? 24.704 3.987 -16.611 1.00 58.50 129 GLY A N 1
ATOM 1033 C CA . GLY A 1 129 ? 23.278 4.254 -16.711 1.00 58.50 129 GLY A CA 1
ATOM 1034 C C . GLY A 1 129 ? 22.602 4.093 -15.349 1.00 58.50 129 GLY A C 1
ATOM 1035 O O . GLY A 1 129 ? 22.761 3.095 -14.647 1.00 58.50 129 GLY A O 1
ATOM 1036 N N . GLY A 1 130 ? 21.866 5.130 -14.952 1.00 77.88 130 GLY A N 1
ATOM 1037 C CA . GLY A 1 130 ? 21.321 5.236 -13.604 1.00 77.88 130 GLY A CA 1
ATOM 1038 C C . GLY A 1 130 ? 20.392 4.073 -13.254 1.00 77.88 130 GLY A C 1
ATOM 1039 O O . GLY A 1 130 ? 19.457 3.782 -13.996 1.00 77.88 130 GLY A O 1
ATOM 1040 N N . LEU A 1 131 ? 20.611 3.470 -12.084 1.00 86.44 131 LEU A N 1
ATOM 1041 C CA . LEU A 1 131 ? 19.755 2.465 -11.433 1.00 86.44 131 LEU A CA 1
ATOM 1042 C C . LEU A 1 131 ? 18.248 2.738 -11.620 1.00 86.44 131 LEU A C 1
ATOM 1044 O O . LEU A 1 131 ? 17.476 1.855 -11.986 1.00 86.44 131 LEU A O 1
ATOM 1048 N N . TYR A 1 132 ? 17.839 3.993 -11.448 1.00 91.06 132 TYR A N 1
ATOM 1049 C CA . TYR A 1 132 ? 16.453 4.437 -11.591 1.00 91.06 132 TYR A CA 1
ATOM 1050 C C . TYR A 1 132 ? 15.890 4.331 -13.015 1.00 91.06 132 TYR A C 1
ATOM 1052 O O . TYR A 1 132 ? 14.699 4.080 -13.179 1.00 91.06 132 TYR A O 1
ATOM 1060 N N . ALA A 1 133 ? 16.717 4.466 -14.054 1.00 90.38 133 ALA A N 1
ATOM 1061 C CA . ALA A 1 133 ? 16.276 4.247 -15.430 1.00 90.38 133 ALA A CA 1
ATOM 1062 C C . ALA A 1 133 ? 15.923 2.770 -15.665 1.00 90.38 133 ALA A C 1
ATOM 1064 O O . ALA A 1 133 ? 14.932 2.463 -16.328 1.00 90.38 133 ALA A O 1
ATOM 1065 N N . GLN A 1 134 ? 16.689 1.857 -15.065 1.00 91.00 134 GLN A N 1
ATOM 1066 C CA . GLN A 1 134 ? 16.414 0.428 -15.148 1.00 91.00 134 GLN A CA 1
ATOM 1067 C C . GLN A 1 134 ? 15.166 0.042 -14.340 1.00 91.00 134 GLN A C 1
ATOM 1069 O O . GLN A 1 134 ? 14.352 -0.749 -14.824 1.00 91.00 134 GLN A O 1
ATOM 1074 N N . PHE A 1 135 ? 14.949 0.636 -13.161 1.00 94.31 135 PHE A N 1
ATOM 1075 C CA . PHE A 1 135 ? 13.667 0.498 -12.463 1.00 94.31 135 PHE A CA 1
ATOM 1076 C C . PHE A 1 135 ? 12.504 0.987 -13.335 1.00 94.31 135 PHE A C 1
ATOM 1078 O O . PHE A 1 135 ? 11.512 0.277 -13.463 1.00 94.31 135 PHE A O 1
ATOM 1085 N N . ALA A 1 136 ? 12.642 2.129 -14.017 1.00 95.50 136 ALA A N 1
ATOM 1086 C CA . ALA A 1 136 ? 11.570 2.704 -14.834 1.00 95.50 136 ALA A CA 1
ATOM 1087 C C . ALA A 1 136 ? 11.220 1.795 -16.019 1.00 95.50 136 ALA A C 1
ATOM 1089 O O . ALA A 1 136 ? 10.045 1.574 -16.315 1.00 95.50 136 ALA A O 1
ATOM 1090 N N . GLU A 1 137 ? 12.238 1.208 -16.653 1.00 94.38 137 GLU A N 1
ATOM 1091 C CA . GLU A 1 137 ? 12.067 0.220 -17.717 1.00 94.38 137 GLU A CA 1
ATOM 1092 C C . GLU A 1 137 ? 11.242 -0.984 -17.252 1.00 94.38 137 GLU A C 1
ATOM 1094 O O . GLU A 1 137 ? 10.316 -1.420 -17.939 1.00 94.38 137 GLU A O 1
ATOM 1099 N N . ASN A 1 138 ? 11.562 -1.531 -16.079 1.00 95.62 138 ASN A N 1
ATOM 1100 C CA . ASN A 1 138 ? 10.870 -2.709 -15.563 1.00 95.62 138 ASN A CA 1
ATOM 1101 C C . ASN A 1 138 ? 9.478 -2.377 -15.015 1.00 95.62 138 ASN A C 1
ATOM 1103 O O . ASN A 1 138 ? 8.565 -3.184 -15.190 1.00 95.62 138 ASN A O 1
ATOM 1107 N N . THR A 1 139 ? 9.268 -1.177 -14.472 1.00 96.62 139 THR A N 1
ATOM 1108 C CA . THR A 1 139 ? 7.933 -0.688 -14.098 1.00 96.62 139 THR A CA 1
ATOM 1109 C C . THR A 1 139 ? 7.009 -0.619 -15.310 1.00 96.62 139 THR A C 1
ATOM 1111 O O . THR A 1 139 ? 5.880 -1.101 -15.252 1.00 96.62 139 THR A O 1
ATOM 1114 N N . VAL A 1 140 ? 7.484 -0.105 -16.448 1.00 96.06 140 VAL A N 1
ATOM 1115 C CA . VAL A 1 140 ? 6.675 -0.059 -17.675 1.00 96.06 140 VAL A CA 1
ATOM 1116 C C . VAL A 1 140 ? 6.372 -1.455 -18.224 1.00 96.06 140 VAL A C 1
ATOM 1118 O O . VAL A 1 140 ? 5.245 -1.706 -18.654 1.00 96.06 140 VAL A O 1
ATOM 1121 N N . LYS A 1 141 ? 7.318 -2.400 -18.148 1.00 96.31 141 LYS A N 1
ATOM 1122 C CA . LYS A 1 141 ? 7.047 -3.813 -18.481 1.00 96.31 141 LYS A CA 1
ATOM 1123 C C . LYS A 1 141 ? 5.971 -4.420 -17.579 1.00 96.31 141 LYS A C 1
ATOM 1125 O O . LYS A 1 141 ? 5.129 -5.172 -18.065 1.00 96.31 141 LYS A O 1
ATOM 1130 N N . ALA A 1 142 ? 5.978 -4.088 -16.289 1.00 96.44 142 ALA A N 1
ATOM 1131 C CA . ALA A 1 142 ? 4.957 -4.540 -15.350 1.00 96.44 142 ALA A CA 1
ATOM 1132 C C . ALA A 1 142 ? 3.572 -3.958 -15.675 1.00 96.44 142 ALA A C 1
ATOM 1134 O O . ALA A 1 142 ? 2.584 -4.692 -15.657 1.00 96.44 142 ALA A O 1
ATOM 1135 N N . LEU A 1 143 ? 3.498 -2.678 -16.049 1.00 95.06 143 LEU A N 1
ATOM 1136 C CA . LEU A 1 143 ? 2.251 -2.045 -16.494 1.00 95.06 143 LEU A CA 1
ATOM 1137 C C . LEU A 1 143 ? 1.709 -2.688 -17.778 1.00 95.06 143 LEU A C 1
ATOM 1139 O O . LEU A 1 143 ? 0.523 -3.014 -17.844 1.00 95.06 143 LEU A O 1
ATOM 1143 N N . TRP A 1 144 ? 2.571 -2.944 -18.768 1.00 93.88 144 TRP A N 1
ATOM 1144 C CA . TRP A 1 144 ? 2.180 -3.664 -19.985 1.00 93.88 144 TRP A CA 1
ATOM 1145 C C . TRP A 1 144 ? 1.667 -5.066 -19.690 1.00 93.88 144 TRP A C 1
ATOM 1147 O O . TRP A 1 144 ? 0.622 -5.450 -20.204 1.00 93.88 144 TRP A O 1
ATOM 1157 N N . PHE A 1 145 ? 2.341 -5.802 -18.806 1.00 95.19 145 PHE A N 1
ATOM 1158 C CA . PHE A 1 145 ? 1.883 -7.122 -18.389 1.00 95.19 145 PHE A CA 1
ATOM 1159 C C . PHE A 1 145 ? 0.455 -7.087 -17.823 1.00 95.19 145 PHE A C 1
ATOM 1161 O O . PHE A 1 145 ? -0.336 -7.975 -18.139 1.00 95.19 145 PHE A O 1
ATOM 1168 N N . ILE A 1 146 ? 0.098 -6.069 -17.028 1.00 93.31 146 ILE A N 1
ATOM 1169 C CA . ILE A 1 146 ? -1.273 -5.906 -16.517 1.00 93.31 146 ILE A CA 1
ATOM 1170 C C . ILE A 1 146 ? -2.254 -5.672 -17.671 1.00 93.31 146 ILE A C 1
ATOM 1172 O O . ILE A 1 146 ? -3.261 -6.373 -17.745 1.00 93.31 146 ILE A O 1
ATOM 1176 N N . LEU A 1 147 ? -1.953 -4.738 -18.577 1.00 91.38 147 LEU A N 1
ATOM 1177 C CA . LEU A 1 147 ? -2.823 -4.408 -19.712 1.00 91.38 147 LEU A CA 1
ATOM 1178 C C . LEU A 1 147 ? -3.034 -5.594 -20.664 1.00 91.38 147 LEU A C 1
ATOM 1180 O O . LEU A 1 147 ? -4.148 -5.826 -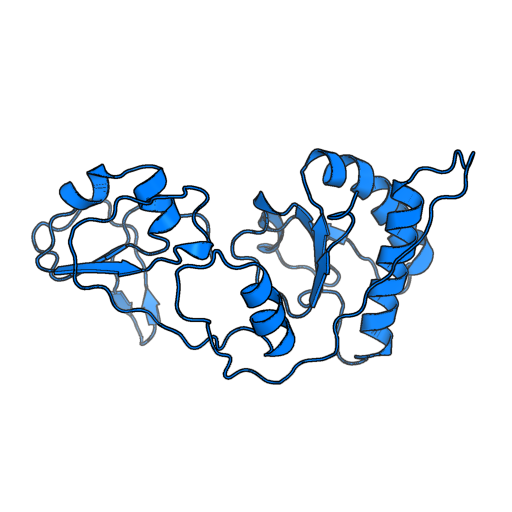21.129 1.00 91.38 147 LEU A O 1
ATOM 1184 N N . GLU A 1 148 ? -1.982 -6.367 -20.933 1.00 93.38 148 GLU A N 1
ATOM 1185 C CA . GLU A 1 148 ? -2.042 -7.548 -21.800 1.00 93.38 148 GLU A CA 1
ATOM 1186 C C . GLU A 1 148 ? -2.777 -8.717 -21.137 1.00 93.38 148 GLU A C 1
ATOM 1188 O O . GLU A 1 148 ? -3.535 -9.433 -21.793 1.00 93.38 148 GLU A O 1
ATOM 1193 N N . THR A 1 149 ? -2.571 -8.916 -19.831 1.00 93.56 149 THR A N 1
ATOM 1194 C CA . THR A 1 149 ? -3.183 -10.028 -19.086 1.00 93.56 149 THR A CA 1
ATOM 1195 C C . THR A 1 149 ? -4.650 -9.752 -18.759 1.00 93.56 149 THR A C 1
ATOM 1197 O O . THR A 1 149 ? -5.461 -10.680 -18.733 1.00 93.56 149 THR A O 1
ATOM 1200 N N . TYR A 1 150 ? -5.011 -8.485 -18.532 1.00 91.75 150 TYR A N 1
ATOM 1201 C CA . TYR A 1 150 ? -6.352 -8.062 -18.129 1.00 91.75 150 TYR A CA 1
ATOM 1202 C C . TYR A 1 150 ? -6.878 -6.933 -19.034 1.00 91.75 150 TYR A C 1
ATOM 1204 O O . TYR A 1 150 ? -6.943 -5.783 -18.604 1.00 91.75 150 TYR A O 1
ATOM 1212 N N . PRO A 1 151 ? -7.340 -7.236 -20.265 1.00 87.00 151 PRO A N 1
ATOM 1213 C CA . PRO A 1 151 ? -7.702 -6.214 -21.258 1.00 87.00 151 PRO A CA 1
ATOM 1214 C C . PRO A 1 151 ? -8.860 -5.285 -20.863 1.00 87.00 151 PRO A C 1
ATOM 1216 O O . PRO A 1 151 ? -9.052 -4.237 -21.472 1.00 87.00 151 PRO A O 1
ATOM 1219 N N . SER A 1 152 ? -9.672 -5.678 -19.875 1.00 86.44 152 SER A N 1
ATOM 1220 C CA . SER A 1 152 ? -10.761 -4.854 -19.334 1.00 86.44 152 SER A CA 1
ATOM 1221 C C . SER A 1 152 ? -10.306 -3.874 -18.251 1.00 86.44 152 SER A C 1
ATOM 1223 O O . SER A 1 152 ? -11.101 -3.042 -17.818 1.00 86.44 152 SER A O 1
ATOM 1225 N N . ILE A 1 153 ? -9.070 -4.003 -17.764 1.00 85.25 153 ILE A N 1
ATOM 1226 C CA . ILE A 1 153 ? -8.501 -3.128 -16.743 1.00 85.25 153 ILE A CA 1
ATOM 1227 C C . ILE A 1 153 ? -7.866 -1.926 -17.427 1.00 85.25 153 ILE A C 1
ATOM 1229 O O . ILE A 1 153 ? -7.081 -2.058 -18.364 1.00 85.25 153 ILE A O 1
ATOM 1233 N N . ARG A 1 154 ? -8.193 -0.742 -16.918 1.00 83.25 154 ARG A N 1
ATOM 1234 C CA . ARG A 1 154 ? -7.443 0.474 -17.211 1.00 83.25 154 ARG A CA 1
ATOM 1235 C C . ARG A 1 154 ? -6.454 0.725 -16.080 1.00 83.25 154 ARG A C 1
ATOM 1237 O O . ARG A 1 154 ? -6.720 0.344 -14.942 1.00 83.25 154 ARG A O 1
ATOM 1244 N N . LEU A 1 155 ? -5.318 1.346 -16.394 1.00 83.56 155 LEU A N 1
ATOM 1245 C CA . LEU A 1 155 ? -4.317 1.680 -15.376 1.00 83.56 155 LEU A CA 1
ATOM 1246 C C . LEU A 1 155 ? -4.877 2.673 -14.353 1.00 83.56 155 LEU A C 1
ATOM 1248 O O . LEU A 1 155 ? -4.607 2.535 -13.159 1.00 83.56 155 LEU A O 1
ATOM 1252 N N . ASP A 1 156 ? -5.718 3.609 -14.808 1.00 79.25 156 ASP A N 1
ATOM 1253 C CA . ASP A 1 156 ? -6.414 4.521 -13.914 1.00 79.25 156 ASP A CA 1
ATOM 1254 C C . ASP A 1 156 ? -7.308 3.748 -12.945 1.00 79.25 156 ASP A C 1
ATOM 1256 O O . ASP A 1 156 ? -8.029 2.815 -13.319 1.00 79.25 156 ASP A O 1
ATOM 1260 N N . ARG A 1 157 ? -7.257 4.152 -11.673 1.00 70.62 157 ARG A N 1
ATOM 1261 C CA . ARG A 1 157 ? -8.122 3.643 -10.594 1.00 70.62 157 ARG A CA 1
ATOM 1262 C C . ARG A 1 157 ? -7.984 2.160 -10.259 1.00 70.62 157 ARG A C 1
ATOM 1264 O O . ARG A 1 157 ? -8.781 1.674 -9.462 1.00 70.62 157 ARG A O 1
ATOM 1271 N N . HIS A 1 158 ? -7.040 1.432 -10.849 1.00 86.94 158 HIS A N 1
ATOM 1272 C CA . HIS A 1 158 ? -6.846 0.006 -10.563 1.00 86.94 158 HIS A CA 1
ATOM 1273 C C . HIS A 1 158 ? -5.400 -0.359 -10.281 1.00 86.94 158 HIS A C 1
ATOM 1275 O O . HIS A 1 158 ? -5.171 -1.434 -9.730 1.00 86.94 158 HIS A O 1
ATOM 1281 N N . VAL A 1 159 ? -4.445 0.502 -10.620 1.00 91.75 159 VAL A N 1
ATOM 1282 C CA . VAL A 1 159 ? -3.025 0.251 -10.395 1.00 91.75 159 VAL A CA 1
ATOM 1283 C C . VAL A 1 159 ? -2.441 1.374 -9.548 1.00 91.75 159 VAL A C 1
ATOM 1285 O O . VAL A 1 159 ? -2.732 2.544 -9.776 1.00 91.75 159 VAL A O 1
ATOM 1288 N N . ALA A 1 160 ? -1.618 1.005 -8.574 1.00 94.06 160 ALA A N 1
ATOM 1289 C CA . ALA A 1 160 ? -0.784 1.925 -7.817 1.00 94.06 160 ALA A CA 1
ATOM 1290 C C . ALA A 1 160 ? 0.672 1.461 -7.865 1.00 94.06 160 ALA A C 1
ATOM 1292 O O . ALA A 1 160 ? 0.966 0.262 -7.905 1.00 94.06 160 ALA A O 1
ATOM 1293 N N . LEU A 1 161 ? 1.578 2.427 -7.864 1.00 96.31 161 LEU A N 1
ATOM 1294 C CA . LEU A 1 161 ? 3.016 2.229 -7.825 1.00 96.31 161 LEU A CA 1
ATOM 1295 C C . LEU A 1 161 ? 3.520 2.651 -6.446 1.00 96.31 161 LEU A C 1
ATOM 1297 O O . LEU A 1 161 ? 3.291 3.788 -6.037 1.00 96.31 161 LEU A O 1
ATOM 1301 N N . LEU A 1 162 ? 4.214 1.750 -5.752 1.00 96.25 162 LEU A N 1
ATOM 1302 C CA . LEU A 1 162 ? 4.798 2.026 -4.442 1.00 96.25 162 LEU A CA 1
ATOM 1303 C C . LEU A 1 162 ? 6.314 1.865 -4.468 1.00 96.25 162 LEU A C 1
ATOM 1305 O O . LEU A 1 162 ? 6.837 0.899 -5.028 1.00 96.25 162 LEU A O 1
ATOM 1309 N N . VAL A 1 163 ? 7.002 2.802 -3.822 1.00 96.44 163 VAL A N 1
ATOM 1310 C CA . VAL A 1 163 ? 8.456 2.795 -3.597 1.00 96.44 163 VAL A CA 1
ATOM 1311 C C . VAL A 1 163 ? 8.785 2.885 -2.101 1.00 96.44 163 VAL A C 1
ATOM 1313 O O . VAL A 1 163 ? 7.898 3.194 -1.303 1.00 96.44 163 VAL A O 1
ATOM 1316 N N . PRO A 1 164 ? 10.035 2.617 -1.682 1.00 94.12 164 PRO A N 1
ATOM 1317 C CA . PRO A 1 164 ? 10.331 2.390 -0.268 1.00 94.12 164 PRO A CA 1
ATOM 1318 C C . PRO A 1 164 ? 10.367 3.651 0.593 1.00 94.12 164 PRO A C 1
ATOM 1320 O O . PRO A 1 164 ? 10.227 3.552 1.801 1.00 94.12 164 PRO A O 1
ATOM 1323 N N . ASN A 1 165 ? 10.655 4.821 0.016 1.00 93.81 165 ASN A N 1
ATOM 1324 C CA . ASN A 1 165 ? 10.765 6.076 0.761 1.00 93.81 165 ASN A CA 1
ATOM 1325 C C . ASN A 1 165 ? 10.686 7.302 -0.162 1.00 93.81 165 ASN A C 1
ATOM 1327 O O . ASN A 1 165 ? 10.767 7.191 -1.388 1.00 93.81 165 ASN A O 1
ATOM 1331 N N . GLU A 1 166 ? 10.560 8.478 0.457 1.00 94.19 166 GLU A N 1
ATOM 1332 C CA . GLU A 1 166 ? 10.460 9.777 -0.216 1.00 94.19 166 GLU A CA 1
ATOM 1333 C C . GLU A 1 166 ? 11.684 10.094 -1.096 1.00 94.19 166 GLU A C 1
ATOM 1335 O O . GLU A 1 166 ? 11.540 10.621 -2.200 1.00 94.19 166 GLU A O 1
ATOM 1340 N N . ASP A 1 167 ? 12.897 9.748 -0.655 1.00 92.44 167 ASP A N 1
ATOM 1341 C CA . ASP A 1 167 ? 14.113 10.017 -1.431 1.00 92.44 167 ASP A CA 1
ATOM 1342 C C . ASP A 1 167 ? 14.135 9.209 -2.736 1.00 92.44 167 ASP A C 1
ATOM 1344 O O . ASP A 1 167 ? 14.399 9.767 -3.807 1.00 92.44 167 ASP A O 1
ATOM 1348 N N . PHE A 1 168 ? 13.792 7.917 -2.662 1.00 94.19 168 PHE A N 1
ATOM 1349 C CA . PHE A 1 168 ? 13.623 7.066 -3.837 1.00 94.19 168 PHE A CA 1
ATOM 1350 C C . PHE A 1 168 ? 12.528 7.631 -4.739 1.00 94.19 168 PHE A C 1
ATOM 1352 O O . PHE A 1 168 ? 12.746 7.774 -5.939 1.00 94.19 168 PHE A O 1
ATOM 1359 N N . HIS A 1 169 ? 11.372 7.990 -4.170 1.00 95.19 169 HIS A N 1
ATOM 1360 C CA . HIS A 1 169 ? 10.241 8.561 -4.906 1.00 95.19 169 HIS A CA 1
ATOM 1361 C C . HIS A 1 169 ? 10.648 9.788 -5.716 1.00 95.19 169 HIS A C 1
ATOM 1363 O O . HIS A 1 169 ? 10.470 9.801 -6.935 1.00 95.19 169 HIS A O 1
ATOM 1369 N N . ARG A 1 170 ? 11.287 10.769 -5.072 1.00 93.12 170 ARG A N 1
ATOM 1370 C CA . ARG A 1 170 ? 11.689 12.033 -5.697 1.00 93.12 170 ARG A CA 1
ATOM 1371 C C . ARG A 1 170 ? 12.650 11.825 -6.863 1.00 93.12 170 ARG A C 1
ATOM 1373 O O . ARG A 1 170 ? 12.474 12.438 -7.915 1.00 93.12 170 ARG A O 1
ATOM 1380 N N . THR A 1 171 ? 13.669 10.980 -6.698 1.00 92.06 171 THR A N 1
ATOM 1381 C CA . THR A 1 171 ? 14.637 10.719 -7.773 1.00 92.06 171 THR A CA 1
ATOM 1382 C C . THR A 1 171 ? 14.030 9.854 -8.873 1.00 92.06 171 THR A C 1
ATOM 1384 O O . THR A 1 171 ? 14.195 10.152 -10.056 1.00 92.06 171 THR A O 1
ATOM 1387 N N . PHE A 1 172 ? 13.298 8.805 -8.503 1.00 95.19 172 PHE A N 1
ATOM 1388 C CA . PHE A 1 172 ? 12.720 7.860 -9.448 1.00 95.19 172 PHE A CA 1
ATOM 1389 C C . PHE A 1 172 ? 11.630 8.484 -10.322 1.00 95.19 172 PHE A C 1
ATOM 1391 O O . PHE A 1 172 ? 11.556 8.161 -11.510 1.00 95.19 172 PHE A O 1
ATOM 1398 N N . ARG A 1 173 ? 10.837 9.413 -9.768 1.00 95.62 173 ARG A N 1
ATOM 1399 C CA . ARG A 1 173 ? 9.724 10.074 -10.460 1.00 95.62 173 ARG A CA 1
ATOM 1400 C C . ARG A 1 173 ? 10.117 10.580 -11.843 1.00 95.62 173 ARG A C 1
ATOM 1402 O O . ARG A 1 173 ? 9.458 10.249 -12.821 1.00 95.62 173 ARG A O 1
ATOM 1409 N N . PHE A 1 174 ? 11.227 11.313 -11.929 1.00 93.94 174 PHE A N 1
ATOM 1410 C CA . PHE A 1 174 ? 11.699 11.893 -13.186 1.00 93.94 174 PHE A CA 1
ATOM 1411 C C . PHE A 1 174 ? 11.988 10.824 -14.253 1.00 93.94 174 PHE A C 1
ATOM 1413 O O . PHE A 1 174 ? 11.609 10.965 -15.416 1.00 93.94 174 PHE A O 1
ATOM 1420 N N . HIS A 1 175 ? 12.642 9.729 -13.857 1.00 95.00 175 HIS A N 1
ATOM 1421 C CA . HIS A 1 175 ? 12.951 8.623 -14.762 1.00 95.00 175 HIS A CA 1
ATOM 1422 C C . HIS A 1 175 ? 11.687 7.886 -15.208 1.00 95.00 175 HIS A C 1
ATOM 1424 O O . HIS A 1 175 ? 11.573 7.500 -16.374 1.00 95.00 175 HIS A O 1
ATOM 1430 N N . LEU A 1 176 ? 10.739 7.707 -14.288 1.00 96.44 176 LEU A N 1
ATOM 1431 C CA . LEU A 1 176 ? 9.479 7.036 -14.556 1.00 96.44 176 LEU A CA 1
ATOM 1432 C C . LEU A 1 176 ? 8.587 7.856 -15.496 1.00 96.44 176 LEU A C 1
ATOM 1434 O O . LEU A 1 176 ? 8.121 7.307 -16.488 1.00 96.44 176 LEU A O 1
ATOM 1438 N N . GLU A 1 177 ? 8.399 9.155 -15.247 1.00 95.69 177 GLU A N 1
ATOM 1439 C CA . GLU A 1 177 ? 7.604 10.045 -16.111 1.00 95.69 177 GLU A CA 1
ATOM 1440 C C . GLU A 1 177 ? 8.149 10.059 -17.543 1.00 95.69 177 GLU A C 1
ATOM 1442 O O . GLU A 1 177 ? 7.399 9.842 -18.496 1.00 95.69 177 GLU A O 1
ATOM 1447 N N . ALA A 1 178 ? 9.469 10.215 -17.701 1.00 94.50 178 ALA A N 1
ATOM 1448 C CA . ALA A 1 178 ? 10.102 10.196 -19.017 1.00 94.50 178 ALA A CA 1
ATOM 1449 C C . ALA A 1 178 ? 9.873 8.864 -19.749 1.00 94.50 178 ALA A C 1
ATOM 1451 O O . ALA A 1 178 ? 9.667 8.842 -20.966 1.00 94.50 178 ALA A O 1
ATOM 1452 N N . ARG A 1 179 ? 9.900 7.741 -19.018 1.00 95.50 179 ARG A N 1
ATOM 1453 C CA . ARG A 1 179 ? 9.704 6.421 -19.618 1.00 95.50 179 ARG A CA 1
ATOM 1454 C C . ARG A 1 179 ? 8.242 6.130 -19.944 1.00 95.50 179 ARG A C 1
ATOM 1456 O O . ARG A 1 179 ? 7.984 5.538 -20.989 1.00 95.50 179 ARG A O 1
ATOM 1463 N N . LEU A 1 180 ? 7.310 6.559 -19.094 1.00 94.94 180 LEU A N 1
ATOM 1464 C CA . LEU A 1 180 ? 5.872 6.450 -19.337 1.00 94.94 180 LEU A CA 1
ATOM 1465 C C . LEU A 1 180 ? 5.476 7.232 -20.589 1.00 94.94 180 LEU A C 1
ATOM 1467 O O . LEU A 1 180 ? 4.839 6.659 -21.470 1.00 94.94 180 LEU A O 1
ATOM 1471 N N . GLU A 1 181 ? 5.933 8.480 -20.717 1.00 94.00 181 GLU A N 1
ATOM 1472 C CA . GLU A 1 181 ? 5.686 9.302 -21.906 1.00 94.00 181 GLU A CA 1
ATOM 1473 C C . GLU A 1 181 ? 6.239 8.621 -23.166 1.00 94.00 181 GLU A C 1
ATOM 1475 O O . GLU A 1 181 ? 5.530 8.454 -24.153 1.00 94.00 181 GLU A O 1
ATOM 1480 N N . ALA A 1 182 ? 7.483 8.130 -23.124 1.00 94.75 182 ALA A N 1
ATOM 1481 C CA . ALA A 1 182 ? 8.117 7.495 -24.279 1.00 94.75 182 ALA A CA 1
ATOM 1482 C C . ALA A 1 182 ? 7.431 6.200 -24.755 1.00 94.75 182 ALA A C 1
ATOM 1484 O O . ALA A 1 182 ? 7.618 5.812 -25.909 1.00 94.75 182 ALA A O 1
ATOM 1485 N N . VAL A 1 183 ? 6.706 5.497 -23.877 1.00 94.19 183 VAL A N 1
ATOM 1486 C CA . VAL A 1 183 ? 6.128 4.176 -24.182 1.00 94.19 183 VAL A CA 1
ATOM 1487 C C . VAL A 1 183 ? 4.617 4.224 -24.388 1.00 94.19 183 VAL A C 1
ATOM 1489 O O . VAL A 1 183 ? 4.101 3.493 -25.232 1.00 94.19 183 VAL A O 1
ATOM 1492 N N . PHE A 1 184 ? 3.904 5.052 -23.629 1.00 90.19 184 PHE A N 1
ATOM 1493 C CA . PHE A 1 184 ? 2.444 5.080 -23.641 1.00 90.19 184 PHE A CA 1
ATOM 1494 C C . PHE A 1 184 ? 1.859 6.251 -24.436 1.00 90.19 184 PHE A C 1
ATOM 1496 O O . PHE A 1 184 ? 0.712 6.150 -24.884 1.00 90.19 184 PHE A O 1
ATOM 1503 N N . ALA A 1 185 ? 2.615 7.329 -24.670 1.00 87.31 185 ALA A N 1
ATOM 1504 C CA . ALA A 1 185 ? 2.131 8.433 -25.489 1.00 87.31 185 ALA A CA 1
ATOM 1505 C C . ALA A 1 185 ? 2.116 8.060 -26.990 1.00 87.31 185 ALA A C 1
ATOM 1507 O O . ALA A 1 185 ? 3.000 7.349 -27.472 1.00 87.31 185 ALA A O 1
ATOM 1508 N N . PRO A 1 186 ? 1.133 8.552 -27.771 1.00 84.56 186 PRO A N 1
ATOM 1509 C CA . PRO A 1 186 ? 0.038 9.437 -27.363 1.00 84.56 186 PRO A CA 1
ATOM 1510 C C . PRO A 1 186 ? -1.220 8.691 -26.884 1.00 84.56 186 PRO A C 1
ATOM 1512 O O . PRO A 1 186 ? -2.224 9.341 -26.596 1.00 84.56 186 PRO A O 1
ATOM 1515 N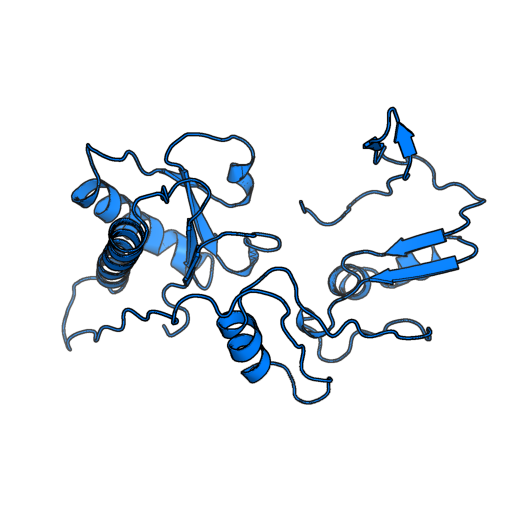 N . THR A 1 187 ? -1.202 7.355 -26.867 1.00 83.81 187 THR A N 1
ATOM 1516 C CA . THR A 1 187 ? -2.381 6.512 -26.617 1.00 83.81 187 THR A CA 1
ATOM 1517 C C . THR A 1 187 ? -2.927 6.669 -25.203 1.00 83.81 187 THR A C 1
ATOM 1519 O O . THR A 1 187 ? -4.142 6.733 -25.041 1.00 83.81 187 THR A O 1
ATOM 1522 N N . TYR A 1 188 ? -2.049 6.777 -24.207 1.00 82.06 188 TYR A N 1
ATOM 1523 C CA . TYR A 1 188 ? -2.408 7.100 -22.830 1.00 82.06 188 TYR A CA 1
ATOM 1524 C C . TYR A 1 188 ? -1.634 8.333 -22.381 1.00 82.06 188 TYR A C 1
ATOM 1526 O O . TYR A 1 188 ? -0.444 8.467 -22.675 1.00 82.06 188 TYR A O 1
ATOM 1534 N N . ARG A 1 189 ? -2.301 9.226 -21.647 1.00 85.31 189 ARG A N 1
ATOM 1535 C CA . ARG A 1 189 ? -1.671 10.405 -21.041 1.00 85.31 189 ARG A CA 1
ATOM 1536 C C . ARG A 1 189 ? -1.559 10.199 -19.543 1.00 85.31 189 ARG A C 1
ATOM 1538 O O . ARG A 1 189 ? -2.286 10.811 -18.772 1.00 85.31 189 ARG A O 1
ATOM 1545 N N . ILE A 1 190 ? -0.659 9.300 -19.160 1.00 89.06 190 ILE A N 1
ATOM 1546 C CA . ILE A 1 190 ? -0.497 8.901 -17.765 1.00 89.06 190 ILE A CA 1
ATOM 1547 C C . ILE A 1 190 ? 0.066 10.074 -16.961 1.00 89.06 190 ILE A C 1
ATOM 1549 O O . ILE A 1 190 ? 1.149 10.574 -17.270 1.00 89.06 190 ILE A O 1
ATOM 1553 N N . GLN A 1 191 ? -0.649 10.481 -15.914 1.00 89.69 191 GLN A N 1
ATOM 1554 C CA . GLN A 1 191 ? -0.161 11.450 -14.933 1.00 89.69 191 GLN A CA 1
ATOM 1555 C C . GLN A 1 191 ? 0.119 10.741 -13.616 1.00 89.69 191 GLN A C 1
ATOM 1557 O O . GLN A 1 191 ? -0.730 10.020 -13.099 1.00 89.69 191 GLN A O 1
ATOM 1562 N N . LEU A 1 192 ? 1.325 10.930 -13.081 1.00 92.31 192 LEU A N 1
ATOM 1563 C CA . LEU A 1 192 ? 1.668 10.419 -11.760 1.00 92.31 192 LEU A CA 1
ATOM 1564 C C . LEU A 1 192 ? 1.124 11.370 -10.699 1.00 92.31 192 LEU A C 1
ATOM 1566 O O . LEU A 1 192 ? 1.523 12.535 -10.660 1.00 92.31 192 LEU A O 1
ATOM 1570 N N . ILE A 1 193 ? 0.271 10.863 -9.821 1.00 90.56 193 ILE A N 1
ATOM 1571 C CA . ILE A 1 193 ? -0.325 11.633 -8.725 1.00 90.56 193 ILE A CA 1
ATOM 1572 C C . ILE A 1 193 ? 0.017 10.998 -7.380 1.00 90.56 193 ILE A C 1
ATOM 1574 O O . ILE A 1 193 ? 0.266 9.789 -7.307 1.00 90.56 193 ILE A O 1
ATOM 1578 N N . SER A 1 194 ? 0.036 11.805 -6.323 1.00 88.19 194 SER A N 1
ATOM 1579 C CA . SER A 1 194 ? 0.129 11.277 -4.961 1.00 88.19 194 SER A CA 1
ATOM 1580 C C . SER A 1 194 ? -1.199 10.656 -4.519 1.00 88.19 194 SER A C 1
ATOM 1582 O O . SER A 1 194 ? -2.263 10.894 -5.102 1.00 88.19 194 SER A O 1
ATOM 1584 N N . PHE A 1 195 ? -1.151 9.859 -3.456 1.00 82.75 195 PHE A N 1
ATOM 1585 C CA . PHE A 1 195 ? -2.350 9.319 -2.827 1.00 82.75 195 PHE A CA 1
ATOM 1586 C C . PHE A 1 195 ? -3.269 10.424 -2.283 1.00 82.75 195 PHE A C 1
ATOM 1588 O O . PHE A 1 195 ? -4.491 10.312 -2.372 1.00 82.75 195 PHE A O 1
ATOM 1595 N N . GLU A 1 196 ? -2.703 11.519 -1.775 1.00 80.94 196 GLU A N 1
ATOM 1596 C CA . GLU A 1 196 ? -3.474 12.662 -1.270 1.00 80.94 196 GLU A CA 1
ATOM 1597 C C . GLU A 1 196 ? -4.225 13.394 -2.394 1.00 80.94 196 GLU A C 1
ATOM 1599 O O . GLU A 1 196 ? -5.376 13.804 -2.224 1.00 80.94 196 GLU A O 1
ATOM 1604 N N . GLU A 1 197 ? -3.601 13.506 -3.570 1.00 76.94 197 GLU A N 1
ATOM 1605 C CA . GLU A 1 197 ? -4.167 14.140 -4.767 1.00 76.94 197 GLU A CA 1
ATOM 1606 C C . GLU A 1 197 ? -5.287 13.308 -5.412 1.00 76.94 197 GLU A C 1
ATOM 1608 O O . GLU A 1 197 ? -6.110 13.847 -6.154 1.00 76.94 197 GLU A O 1
ATOM 1613 N N . TYR A 1 198 ? -5.385 12.014 -5.082 1.00 71.25 198 TYR A N 1
ATOM 1614 C CA . TYR A 1 198 ? -6.369 11.077 -5.640 1.00 71.25 198 TYR A CA 1
ATOM 1615 C C . TYR A 1 198 ? -7.840 11.480 -5.405 1.00 71.25 198 TYR A C 1
ATOM 1617 O O . TYR A 1 198 ? -8.761 10.900 -5.990 1.00 71.25 198 TYR A O 1
ATOM 1625 N N . GLN A 1 199 ? -8.097 12.478 -4.554 1.00 64.31 199 GLN A N 1
ATOM 1626 C CA . GLN A 1 199 ? -9.448 12.980 -4.310 1.00 64.31 199 GLN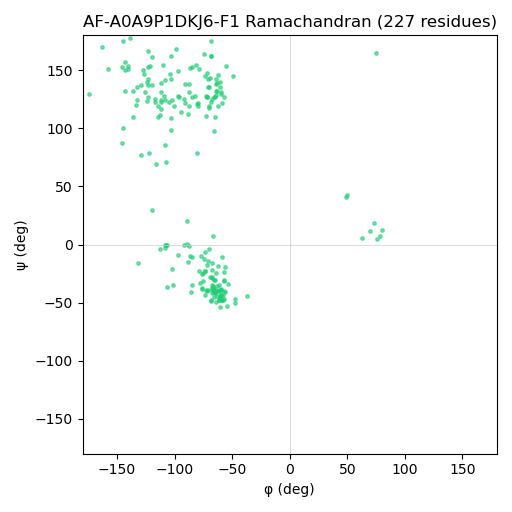 A CA 1
ATOM 1627 C C . GLN A 1 199 ? -10.053 13.727 -5.513 1.00 64.31 199 GLN A C 1
ATOM 1629 O O . GLN A 1 199 ? -11.276 13.682 -5.671 1.00 64.31 199 GLN A O 1
ATOM 1634 N N . ASP A 1 200 ? -9.241 14.344 -6.384 1.00 60.56 200 ASP A N 1
ATOM 1635 C CA . ASP A 1 200 ? -9.717 15.151 -7.521 1.00 60.56 200 ASP A CA 1
ATOM 1636 C C . ASP A 1 200 ? -9.465 14.431 -8.863 1.00 60.56 200 ASP A C 1
ATOM 1638 O O . ASP A 1 200 ? -8.440 14.572 -9.524 1.00 60.56 200 ASP A O 1
ATOM 1642 N N . ARG A 1 201 ? -10.419 13.564 -9.220 1.00 62.50 201 ARG A N 1
ATOM 1643 C CA . ARG A 1 201 ? -10.285 12.454 -10.182 1.00 62.50 201 ARG A CA 1
ATOM 1644 C C . ARG A 1 201 ? -10.172 12.890 -11.649 1.00 62.50 201 ARG A C 1
ATOM 1646 O O . ARG A 1 201 ? -11.123 13.475 -12.179 1.00 62.50 201 ARG A O 1
ATOM 1653 N N . ARG A 1 202 ? -9.141 12.436 -12.373 1.00 64.75 202 ARG A N 1
ATOM 1654 C CA . ARG A 1 202 ? -9.103 12.465 -13.849 1.00 64.75 202 ARG A CA 1
ATOM 1655 C C . ARG A 1 202 ? -8.974 11.068 -14.453 1.00 64.75 202 ARG A C 1
ATOM 1657 O O . ARG A 1 202 ? -8.685 10.081 -13.779 1.00 64.75 202 ARG A O 1
ATOM 1664 N N . GLU A 1 203 ? -9.324 10.966 -15.732 1.00 65.69 203 GLU A N 1
ATOM 1665 C CA . GLU A 1 203 ? -9.006 9.776 -16.524 1.00 65.69 203 GLU A CA 1
ATOM 1666 C C . GLU A 1 203 ? -7.488 9.760 -16.764 1.00 65.69 203 GLU A C 1
ATOM 1668 O O . GLU A 1 203 ? -6.923 10.800 -17.091 1.00 65.69 203 GLU A O 1
ATOM 1673 N N . ASP A 1 204 ? -6.863 8.592 -16.594 1.00 74.81 204 ASP A N 1
ATOM 1674 C CA . ASP A 1 204 ? -5.422 8.316 -16.775 1.00 74.81 204 ASP A CA 1
ATOM 1675 C C . ASP A 1 204 ? -4.473 8.711 -15.620 1.00 74.81 204 ASP A C 1
ATOM 1677 O O . ASP A 1 204 ? -3.250 8.626 -15.766 1.00 74.81 204 ASP A O 1
ATOM 1681 N N . ASP A 1 205 ? -5.008 9.043 -14.443 1.00 87.44 205 ASP A N 1
ATOM 1682 C CA . ASP A 1 205 ? -4.192 9.231 -13.239 1.00 87.44 205 ASP A CA 1
ATOM 1683 C C . ASP A 1 205 ? -3.679 7.885 -12.693 1.00 87.44 205 ASP A C 1
ATOM 1685 O O . ASP A 1 205 ? -4.454 6.954 -12.438 1.00 87.44 205 ASP A O 1
ATOM 1689 N N . LEU A 1 206 ? -2.368 7.796 -12.471 1.00 91.44 206 LEU A N 1
ATOM 1690 C CA . LEU A 1 206 ? -1.692 6.648 -11.877 1.00 91.44 206 LEU A CA 1
ATOM 1691 C C . LEU A 1 206 ? -1.101 7.053 -10.527 1.00 91.44 206 LEU A C 1
ATOM 1693 O O . LEU A 1 206 ? -0.239 7.930 -10.453 1.00 91.44 206 LEU A O 1
ATOM 1697 N N . ILE A 1 207 ? -1.551 6.391 -9.462 1.00 92.38 207 ILE A N 1
ATOM 1698 C CA . ILE A 1 207 ? -1.045 6.654 -8.114 1.00 92.38 207 ILE A CA 1
ATOM 1699 C C . ILE A 1 207 ? 0.413 6.209 -8.054 1.00 92.38 207 ILE A C 1
ATOM 1701 O O . ILE A 1 207 ? 0.728 5.055 -8.355 1.00 92.38 207 ILE A O 1
ATOM 1705 N N . PHE A 1 208 ? 1.292 7.122 -7.658 1.00 94.38 208 PHE A N 1
ATOM 1706 C CA . PHE A 1 208 ? 2.698 6.848 -7.419 1.00 94.38 208 PHE A CA 1
ATOM 1707 C C . PHE A 1 208 ? 3.143 7.520 -6.130 1.00 94.38 208 PHE A C 1
ATOM 1709 O O . PHE A 1 208 ? 3.274 8.744 -6.058 1.00 94.38 208 PHE A O 1
ATOM 1716 N N . ASP A 1 209 ? 3.401 6.694 -5.124 1.00 94.38 209 ASP A N 1
ATOM 1717 C CA . ASP A 1 209 ? 3.702 7.155 -3.778 1.00 94.38 209 ASP A CA 1
ATOM 1718 C C . ASP A 1 209 ? 4.727 6.259 -3.078 1.00 94.38 209 ASP A C 1
ATOM 1720 O O . ASP A 1 209 ? 5.154 5.237 -3.624 1.00 94.38 209 ASP A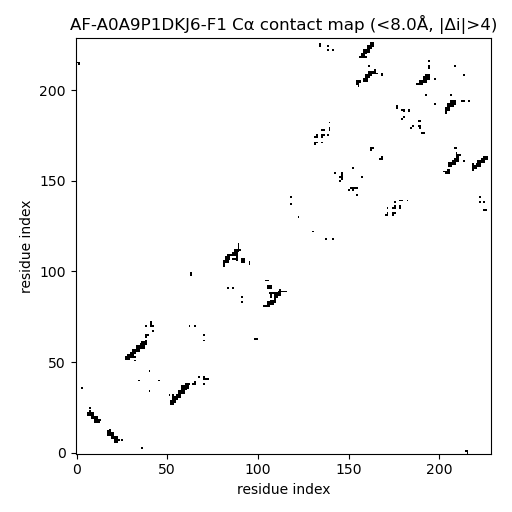 O 1
ATOM 1724 N N . TRP A 1 210 ? 5.152 6.647 -1.881 1.00 93.62 210 TRP A N 1
ATOM 1725 C CA . TRP A 1 210 ? 5.989 5.803 -1.030 1.00 93.62 210 TRP A CA 1
ATOM 1726 C C . TRP A 1 210 ? 5.189 5.168 0.114 1.00 93.62 210 TRP A C 1
ATOM 1728 O O . TRP A 1 210 ? 4.075 5.579 0.442 1.00 93.62 210 TRP A O 1
ATOM 1738 N N . ASP A 1 211 ? 5.758 4.119 0.699 1.00 86.50 211 ASP A N 1
ATOM 1739 C CA . ASP A 1 211 ? 5.110 3.220 1.661 1.00 86.50 211 ASP A CA 1
ATOM 1740 C C . ASP A 1 211 ? 4.344 3.918 2.806 1.00 86.50 211 ASP A C 1
ATOM 1742 O O . ASP A 1 211 ? 3.194 3.581 3.088 1.00 86.50 211 ASP A O 1
ATOM 1746 N N . THR A 1 212 ? 4.950 4.913 3.448 1.00 83.50 212 THR A N 1
ATOM 1747 C CA . THR A 1 212 ? 4.387 5.596 4.616 1.00 83.50 212 THR A CA 1
ATOM 1748 C C . THR A 1 212 ? 3.262 6.557 4.257 1.00 83.50 212 THR A C 1
ATOM 1750 O O . THR A 1 212 ? 2.405 6.804 5.106 1.00 83.50 212 THR A O 1
ATOM 1753 N N . ASN A 1 213 ? 3.229 7.053 3.019 1.00 84.62 213 ASN A N 1
ATOM 1754 C CA . ASN A 1 213 ? 2.182 7.946 2.526 1.00 84.62 213 ASN A CA 1
ATOM 1755 C C . ASN A 1 213 ? 0.982 7.183 1.934 1.00 84.62 213 ASN A C 1
ATOM 1757 O O . ASN A 1 213 ? -0.107 7.726 1.790 1.00 84.62 213 ASN A O 1
ATOM 1761 N N . ALA A 1 214 ? 1.147 5.888 1.652 1.00 80.31 214 ALA A N 1
ATOM 1762 C CA . ALA A 1 214 ? 0.110 5.026 1.086 1.00 80.31 214 ALA A CA 1
ATOM 1763 C C . ALA A 1 214 ? -0.771 4.323 2.142 1.00 80.31 214 ALA A C 1
ATOM 1765 O O . ALA A 1 214 ? -1.412 3.307 1.854 1.00 80.31 214 ALA A O 1
ATOM 1766 N N . LYS A 1 215 ? -0.820 4.822 3.384 1.00 78.69 215 LYS A N 1
ATOM 1767 C CA . LYS A 1 215 ? -1.680 4.239 4.426 1.00 78.69 215 LYS A CA 1
ATOM 1768 C C . LYS A 1 215 ? -3.156 4.379 4.052 1.00 78.69 215 LYS A C 1
ATOM 1770 O O . LYS A 1 215 ? -3.632 5.463 3.737 1.00 78.69 215 LYS A O 1
ATOM 1775 N N . GLY A 1 216 ? -3.890 3.269 4.104 1.00 77.25 216 GLY A N 1
ATOM 1776 C CA . GLY A 1 216 ? -5.298 3.225 3.696 1.00 77.25 216 GLY A CA 1
ATOM 1777 C C . GLY A 1 216 ? -5.520 3.224 2.177 1.00 77.25 216 GLY A C 1
ATOM 1778 O O . GLY A 1 216 ? -6.670 3.250 1.738 1.00 77.25 216 GLY A O 1
ATOM 1779 N N . LEU A 1 217 ? -4.456 3.168 1.365 1.00 82.94 217 LEU A N 1
ATOM 1780 C CA . LEU A 1 217 ? -4.581 2.949 -0.071 1.00 82.94 217 LEU A CA 1
ATOM 1781 C C . LEU A 1 217 ? -5.031 1.510 -0.336 1.00 82.94 217 LEU A C 1
ATOM 1783 O O . LEU A 1 217 ? -4.328 0.549 -0.024 1.00 82.94 217 LEU A O 1
ATOM 1787 N N . GLU A 1 218 ? -6.186 1.368 -0.975 1.00 85.69 218 GLU A N 1
ATOM 1788 C CA . GLU A 1 218 ? -6.673 0.087 -1.473 1.00 85.69 218 GLU A CA 1
ATOM 1789 C C . GLU A 1 218 ? -6.787 0.137 -2.991 1.00 85.69 218 GLU A C 1
ATOM 1791 O O . GLU A 1 218 ? -7.473 0.988 -3.559 1.00 85.69 218 GLU A O 1
ATOM 1796 N N . GLN A 1 219 ? -6.097 -0.791 -3.654 1.00 88.62 219 GLN A N 1
ATOM 1797 C CA . GLN A 1 219 ? -6.010 -0.833 -5.104 1.00 88.62 219 GLN A CA 1
ATOM 1798 C C . GLN A 1 219 ? -6.071 -2.272 -5.615 1.00 88.62 219 GLN A C 1
ATOM 1800 O O . GLN A 1 219 ? -5.645 -3.201 -4.930 1.00 88.62 219 GLN A O 1
ATOM 1805 N N . LEU A 1 220 ? -6.594 -2.467 -6.830 1.00 91.50 220 LEU A N 1
ATOM 1806 C CA . LEU A 1 220 ? -6.721 -3.802 -7.424 1.00 91.50 220 LEU A CA 1
ATOM 1807 C C . LEU A 1 220 ? -5.349 -4.440 -7.699 1.00 91.50 220 LEU A C 1
ATOM 1809 O O . LEU A 1 220 ? -5.163 -5.634 -7.472 1.00 91.50 220 LEU A O 1
ATOM 1813 N N . PHE A 1 221 ? -4.392 -3.636 -8.162 1.00 93.19 221 PHE A N 1
ATOM 1814 C CA . PHE A 1 221 ? -2.999 -4.008 -8.353 1.00 93.19 221 PHE A CA 1
ATOM 1815 C C . PHE A 1 221 ? -2.086 -2.984 -7.686 1.00 93.19 221 PHE A C 1
ATOM 1817 O O . PHE A 1 221 ? -2.268 -1.776 -7.831 1.00 93.19 221 PHE A O 1
ATOM 1824 N N . ILE A 1 222 ? -1.060 -3.486 -7.008 1.00 94.19 222 ILE A N 1
ATOM 1825 C CA . ILE A 1 222 ? 0.026 -2.686 -6.451 1.00 94.19 222 ILE A CA 1
ATOM 1826 C C . ILE A 1 222 ? 1.328 -3.228 -7.035 1.00 94.19 222 ILE A C 1
ATOM 1828 O O . ILE A 1 222 ? 1.588 -4.431 -6.964 1.00 94.19 222 ILE A O 1
ATOM 1832 N N . ILE A 1 223 ? 2.133 -2.350 -7.631 1.00 96.12 223 ILE A N 1
ATOM 1833 C CA . ILE A 1 223 ? 3.483 -2.668 -8.099 1.00 96.12 223 ILE A CA 1
ATOM 1834 C C . ILE A 1 223 ? 4.467 -2.072 -7.092 1.00 96.12 223 ILE A 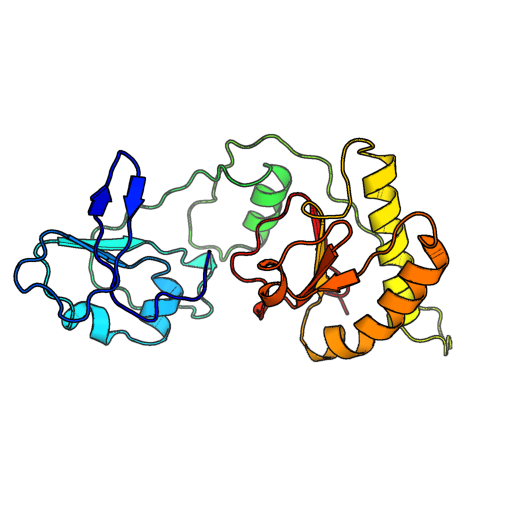C 1
ATOM 1836 O O . ILE A 1 223 ? 4.633 -0.855 -7.028 1.00 96.12 223 ILE A O 1
ATOM 1840 N N . CYS A 1 224 ? 5.119 -2.937 -6.316 1.00 95.44 224 CYS A N 1
ATOM 1841 C CA . CYS A 1 224 ? 6.186 -2.550 -5.395 1.00 95.44 224 CYS A CA 1
ATOM 1842 C C . CYS A 1 224 ? 7.523 -2.501 -6.143 1.00 95.44 224 CYS A C 1
ATOM 1844 O O . CYS A 1 224 ? 7.899 -3.472 -6.803 1.00 95.44 224 C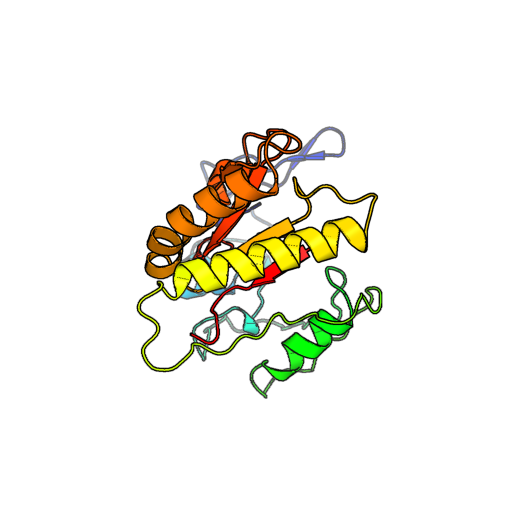YS A O 1
ATOM 1846 N N . ILE A 1 225 ? 8.237 -1.381 -6.047 1.00 96.25 225 ILE A N 1
ATOM 1847 C CA . ILE A 1 225 ? 9.436 -1.097 -6.841 1.00 96.25 225 ILE A CA 1
ATOM 1848 C C . ILE A 1 225 ? 10.590 -0.782 -5.889 1.00 96.25 225 ILE A C 1
ATOM 1850 O O . ILE A 1 225 ? 10.482 0.137 -5.086 1.00 96.25 225 ILE A O 1
ATOM 1854 N N . GLY A 1 226 ? 11.695 -1.524 -5.990 1.00 92.31 226 GLY A N 1
ATOM 1855 C CA . GLY A 1 226 ? 12.946 -1.207 -5.291 1.00 92.31 226 GLY A CA 1
ATOM 1856 C C . GLY A 1 226 ? 12.957 -1.455 -3.780 1.00 92.31 226 GLY A C 1
ATOM 1857 O O . GLY A 1 226 ? 13.821 -0.921 -3.099 1.00 92.31 226 GLY A O 1
ATOM 1858 N N . PHE A 1 227 ? 12.034 -2.255 -3.237 1.00 88.81 227 PHE A N 1
ATOM 1859 C CA . PHE A 1 227 ? 12.031 -2.642 -1.811 1.00 88.81 227 PHE A CA 1
ATOM 1860 C C . PHE A 1 227 ? 13.172 -3.600 -1.421 1.00 88.81 227 PHE A C 1
ATOM 1862 O O . PHE A 1 227 ? 13.320 -3.949 -0.253 1.00 88.81 227 PHE A O 1
ATOM 1869 N N . ASP A 1 228 ? 13.958 -4.030 -2.402 1.00 82.00 228 ASP A N 1
ATOM 1870 C CA . ASP A 1 228 ? 15.157 -4.854 -2.295 1.00 82.00 228 ASP A CA 1
ATOM 1871 C C . ASP A 1 228 ? 16.462 -4.076 -2.554 1.00 82.00 228 ASP A C 1
ATOM 1873 O O . ASP A 1 228 ? 17.534 -4.682 -2.512 1.00 82.00 228 ASP A O 1
ATOM 1877 N N . ALA A 1 229 ? 16.370 -2.771 -2.848 1.00 68.88 229 ALA A N 1
ATOM 1878 C CA . ALA A 1 229 ? 17.498 -1.905 -3.199 1.00 68.88 229 ALA A CA 1
ATOM 1879 C C . ALA A 1 229 ? 18.292 -1.391 -1.988 1.00 68.88 229 ALA A C 1
ATOM 1881 O O . ALA A 1 229 ? 17.692 -1.182 -0.908 1.00 68.88 229 ALA A O 1
#

pLDDT: mean 83.22, std 11.88, range [37.25, 96.62]

Solvent-accessible surface area (backbone atoms only — not comparable to full-atom values): 14379 Å² total; per-residue (Å²): 119,66,75,80,82,90,61,56,60,44,87,44,77,54,96,94,38,83,40,69,53,76,47,94,65,84,66,90,76,34,62,67,42,77,38,69,61,31,46,59,45,56,69,77,46,64,60,54,72,71,69,59,60,43,79,36,79,46,77,40,64,52,71,89,77,33,92,53,100,71,78,87,70,76,96,66,93,83,80,85,85,49,72,42,71,89,51,29,30,52,58,53,57,57,51,54,76,73,53,76,92,85,64,83,78,67,46,56,78,30,56,60,62,76,82,91,83,83,82,85,84,84,81,63,88,89,62,81,71,55,69,46,50,56,51,24,55,46,51,53,52,52,53,49,50,47,43,72,76,36,76,88,56,56,60,39,90,29,37,34,39,37,27,71,34,67,71,57,41,65,61,33,47,61,38,33,53,56,45,47,50,74,70,39,48,87,85,45,71,75,40,80,35,43,66,82,56,60,79,72,80,64,88,38,40,30,37,45,41,24,58,85,70,44,59,71,69,82,62,84,36,74,47,81,45,66,80,86,110

Foldseek 3Di:
DDDQCPFQWDWDQDPNDTDTHGDPDQDQEAAEDEAEQQLVCLVPPVCVVVVRDHVYYHYHHDVQPHPDPDRDDPDDDDDDDQEAEQDAQQVLVVVQVVGDDDDDRHGYPHHNDDDDDDDDDDDDPPDPPDPLLVLLVSVVVVVVCCCVVPVPDDQPQAEEEEEADPVCLVVNVVSNQVSCCVPCPPVADADEDDPVRVVPDDPRYYHYYYDVRCVPPDHNYYHYTDPVD

Nearest PDB structures (foldseek):
  1qhh-assembly1_B  TM=5.903E-01  e=8.506E-04  Geobacillus stearothermophilus
  6i59-assembly1_A  TM=4.951E-01  e=1.989E+00  Saccharomyces cerevisiae S288C
  7rlh-assembly1_A  TM=3.240E-01  e=2.713E+00  Homo sapiens

Sequence (229 aa):
MHAPYDRFTGVQVEDSHIVLPELTVMPDDLVLAVFDEGHEIFRTNQSIFQEVRAQHKLILSDVSQSFLLQNNYPEMRRVNLTEVVRSTQRIVFGANTFQLQDDEPTTCLGTTGPPLKSFIFEMPEGYDGGLYAQFAENTVKALWFILETYPSIRLDRHVALLVPNEDFHRTFRFHLEARLEAVFAPTYRIQLISFEEYQDRREDDLIFDWDTNAKGLEQLFIICIGFDA

Secondary structure (DSSP, 8-state):
--S---S-B--EEETTEEE--B-SS--TTEEEEEETTHHHHHHH-STHHHHS-EEEEEE---GGG-SSS-----S-------EE-SS-HHHHHHHHTTS-TTSPPPEE-S---PPP-----PPPTT--S-HHHHHHHHHHHHHHHHHHH-TT--STTTEEEEESSHHHHHHHHHHHHHHHHHHHTTT---EEE-TTGGGS--TTEEEEEETTT-TT---SEEEE-STT-

Mean predicted aligned error: 9.05 Å

Radius of gyration: 21.58 Å; Cα contacts (8 Å, |Δi|>4): 271; chains: 1; bounding box: 63×38×58 Å

Organism: NCBI:txid2562237